Protein AF-A0A7Y3KIE2-F1 (afdb_monomer_lite)

Secondary structure (DSSP, 8-state):
-GGGG-PPPPPPP--S-TT-EEEE--SS-SHHHHHHHHHHHHTT-EEEE-TTHHHHHHHHHHHHTTS---EEEEEE-TTS-HHHHHHHHHHTT-EEE-HHHHHTS-SSTTTTTTPPPPPPHHHHHHHHHHHHTTS-TTSPEEEE---SEETTEE--HHHHHHHHHSEEEEEE--HHHHHHHHHHHHTTS-HHHHHHHHHTTHHHH-HHHHHHHHHHHHTT-HHHHHHHHHHHHHHHHHHHHHTS-GGGEEEEE-SS--HHHHHHHHT-

pLDDT: mean 90.48, std 11.11, range [45.38, 98.44]

Structure (mmCIF, N/CA/C/O backbone):
data_AF-A0A7Y3KIE2-F1
#
_entry.id   AF-A0A7Y3KIE2-F1
#
loop_
_atom_site.group_PDB
_atom_site.id
_atom_site.type_symbol
_atom_site.label_atom_id
_atom_site.label_alt_id
_atom_site.label_comp_id
_atom_site.label_asym_id
_atom_site.label_entity_id
_atom_site.label_seq_id
_atom_site.pdbx_PDB_ins_code
_atom_site.Cartn_x
_atom_site.Cartn_y
_atom_site.Cartn_z
_atom_site.occupancy
_atom_site.B_iso_or_equiv
_atom_site.auth_seq_id
_atom_site.auth_comp_id
_atom_site.auth_asym_id
_atom_site.auth_atom_id
_atom_site.pdbx_PDB_model_num
ATOM 1 N N . ARG A 1 1 ? 61.970 -16.337 -23.428 1.00 49.22 1 ARG A N 1
ATOM 2 C CA . ARG A 1 1 ? 60.820 -15.663 -24.079 1.00 49.22 1 ARG A CA 1
ATOM 3 C C . ARG A 1 1 ? 59.646 -15.704 -23.102 1.00 49.22 1 ARG A C 1
ATOM 5 O O . ARG A 1 1 ? 59.203 -16.788 -22.772 1.00 49.22 1 ARG A O 1
ATOM 12 N N . MET A 1 2 ? 59.192 -14.562 -22.577 1.00 45.38 2 MET A N 1
ATOM 13 C CA . MET A 1 2 ? 58.140 -14.472 -21.536 1.00 45.38 2 MET A CA 1
ATOM 14 C C . MET A 1 2 ? 56.715 -14.838 -22.013 1.00 45.38 2 MET A C 1
ATOM 16 O O . MET A 1 2 ? 55.788 -14.821 -21.211 1.00 45.38 2 MET A O 1
ATOM 20 N N . ALA A 1 3 ? 56.539 -15.184 -23.293 1.00 52.22 3 ALA A N 1
ATOM 21 C CA . ALA A 1 3 ? 55.236 -15.439 -23.912 1.00 52.22 3 ALA A CA 1
ATOM 22 C C . ALA A 1 3 ? 54.601 -16.798 -23.546 1.00 52.22 3 ALA A C 1
ATOM 24 O O . ALA A 1 3 ? 53.408 -16.973 -23.746 1.00 52.22 3 ALA A O 1
ATOM 25 N N . GLU A 1 4 ? 55.355 -17.742 -22.972 1.00 50.81 4 GLU A N 1
ATOM 26 C CA . GLU A 1 4 ? 54.843 -19.085 -22.636 1.00 50.81 4 GLU A CA 1
ATOM 27 C C . GLU A 1 4 ? 54.200 -19.179 -21.238 1.00 50.81 4 GLU A C 1
ATOM 29 O O . GLU A 1 4 ? 53.637 -20.210 -20.888 1.00 50.81 4 GLU A O 1
ATOM 34 N N . LYS A 1 5 ? 54.236 -18.108 -20.428 1.00 52.47 5 LYS A N 1
ATOM 35 C CA . LYS A 1 5 ? 53.640 -18.093 -19.073 1.00 52.47 5 LYS A CA 1
ATOM 36 C C . LYS A 1 5 ? 52.174 -17.647 -19.015 1.00 52.47 5 LYS A C 1
ATOM 38 O O . LYS A 1 5 ? 51.600 -17.620 -17.933 1.00 52.47 5 LYS A O 1
ATOM 43 N N . PHE A 1 6 ? 51.569 -17.326 -20.155 1.00 50.97 6 PHE A N 1
ATOM 44 C CA . PHE A 1 6 ? 50.156 -16.959 -20.258 1.00 50.97 6 PHE A CA 1
ATOM 45 C C . PHE A 1 6 ? 49.451 -17.898 -21.235 1.00 50.97 6 PHE A C 1
ATOM 47 O O . PHE A 1 6 ? 48.953 -17.471 -22.275 1.00 50.97 6 PHE A O 1
ATOM 54 N N . ALA A 1 7 ? 49.416 -19.194 -20.915 1.00 54.97 7 ALA A N 1
ATOM 55 C CA . ALA A 1 7 ? 48.397 -20.046 -21.510 1.00 54.97 7 ALA A CA 1
ATOM 56 C C . ALA A 1 7 ? 47.031 -19.447 -21.119 1.00 54.97 7 ALA A C 1
ATOM 58 O O . ALA A 1 7 ? 46.824 -19.185 -19.927 1.00 54.97 7 ALA A O 1
ATOM 59 N N . PRO A 1 8 ? 46.126 -19.155 -22.074 1.00 58.22 8 PRO A N 1
ATOM 60 C CA . PRO A 1 8 ? 44.777 -18.745 -21.720 1.00 58.22 8 PRO A CA 1
ATOM 61 C C . PRO A 1 8 ? 44.200 -19.829 -20.813 1.00 58.22 8 PRO A C 1
ATOM 63 O O . PRO A 1 8 ? 44.339 -21.018 -21.108 1.00 58.22 8 PRO A O 1
ATOM 66 N N . LEU A 1 9 ? 43.622 -19.413 -19.681 1.00 55.44 9 LEU A N 1
ATOM 67 C CA . LEU A 1 9 ? 42.906 -20.331 -18.803 1.00 55.44 9 LEU A CA 1
ATOM 68 C C . LEU A 1 9 ? 41.968 -21.172 -19.680 1.00 55.44 9 LEU A C 1
ATOM 70 O O . LEU A 1 9 ? 41.297 -20.590 -20.543 1.00 55.44 9 LEU A O 1
ATOM 74 N N . PRO A 1 10 ? 41.944 -22.507 -19.512 1.00 54.50 10 PRO A N 1
ATOM 75 C CA . PRO A 1 10 ? 40.985 -23.326 -20.231 1.00 54.50 10 PRO A CA 1
ATOM 76 C C . PRO A 1 10 ? 39.593 -22.739 -19.978 1.00 54.50 10 PRO A C 1
ATOM 78 O O . PRO A 1 10 ? 39.334 -22.270 -18.860 1.00 54.50 10 PRO A O 1
ATOM 81 N N . PRO A 1 11 ? 38.720 -22.692 -21.001 1.00 57.53 11 PRO A N 1
ATOM 82 C CA . PRO A 1 11 ? 37.363 -22.235 -20.782 1.00 57.53 11 PRO A CA 1
ATOM 83 C C . PRO A 1 11 ? 36.785 -23.041 -19.612 1.00 57.53 11 PRO A C 1
ATOM 85 O O . PRO A 1 11 ? 37.054 -24.244 -19.521 1.00 57.53 11 PRO A O 1
ATOM 88 N N . PRO A 1 12 ? 36.065 -22.390 -18.685 1.00 60.00 12 PRO A N 1
ATOM 89 C CA . PRO A 1 12 ? 35.384 -23.106 -17.611 1.00 60.00 12 PRO A CA 1
ATOM 90 C C . PRO A 1 12 ? 34.610 -24.286 -18.187 1.00 60.00 12 PRO A C 1
ATOM 92 O O . PRO A 1 12 ? 33.998 -24.162 -19.251 1.00 60.00 12 PRO A O 1
ATOM 95 N N . GLU A 1 13 ? 34.613 -25.412 -17.478 1.00 60.84 13 GLU A N 1
ATOM 96 C CA . GLU A 1 13 ? 33.713 -26.519 -17.788 1.00 60.84 13 GLU A CA 1
ATOM 97 C C . GLU A 1 13 ? 32.295 -25.954 -17.947 1.00 60.84 13 GLU A C 1
ATOM 99 O O . GLU A 1 13 ? 31.775 -25.269 -17.060 1.00 60.84 13 GLU A O 1
ATOM 104 N N . SER A 1 14 ? 31.728 -26.141 -19.141 1.00 55.66 14 SER A N 1
ATOM 105 C CA . SER A 1 14 ? 30.468 -25.543 -19.570 1.00 55.66 14 SER A CA 1
ATOM 106 C C . SER A 1 14 ? 29.377 -25.867 -18.560 1.00 55.66 14 SER A C 1
ATOM 108 O O . SER A 1 14 ? 28.966 -27.022 -18.428 1.00 55.66 14 SER A O 1
ATOM 110 N N . ARG A 1 15 ? 28.912 -24.855 -17.826 1.00 56.75 15 ARG A N 1
ATOM 111 C CA . ARG A 1 15 ? 27.827 -25.048 -16.872 1.00 56.75 15 ARG A CA 1
ATOM 112 C C . ARG A 1 15 ? 26.511 -25.190 -17.632 1.00 56.75 15 ARG A C 1
ATOM 114 O O . ARG A 1 15 ? 26.111 -24.307 -18.383 1.00 56.75 15 ARG A O 1
ATOM 121 N N . THR A 1 16 ? 25.877 -26.328 -17.396 1.00 51.44 16 THR A N 1
ATOM 122 C CA . THR A 1 16 ? 24.677 -26.891 -18.020 1.00 51.44 16 THR A CA 1
ATOM 123 C C . THR A 1 16 ? 23.381 -26.261 -17.502 1.00 51.44 16 THR A C 1
ATOM 125 O O . THR A 1 16 ? 22.550 -26.954 -16.922 1.00 51.44 16 THR A O 1
ATOM 128 N N . ASP A 1 17 ? 23.205 -24.953 -17.670 1.00 57.41 17 ASP A N 1
ATOM 129 C CA . ASP A 1 17 ? 21.898 -24.312 -17.468 1.00 57.41 17 ASP A CA 1
ATOM 130 C C . ASP A 1 17 ? 21.610 -23.383 -18.656 1.00 57.41 17 ASP A C 1
ATOM 132 O O . ASP A 1 17 ? 21.722 -22.157 -18.576 1.00 57.41 17 ASP A O 1
ATOM 136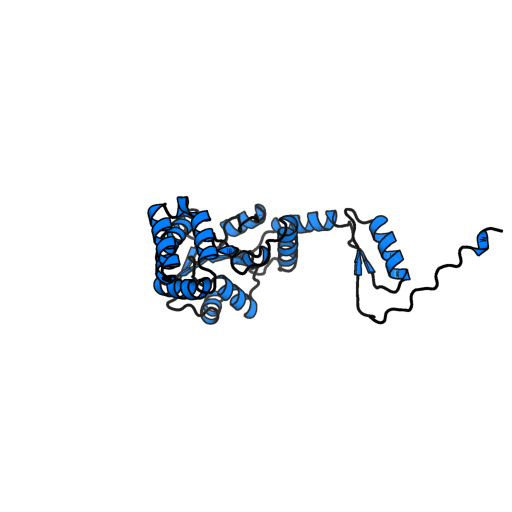 N N . ASP A 1 18 ? 21.238 -23.994 -19.785 1.00 60.22 18 ASP A N 1
ATOM 137 C CA . ASP A 1 18 ? 21.031 -23.367 -21.105 1.00 60.22 18 ASP A CA 1
ATOM 138 C C . ASP A 1 18 ? 19.952 -22.263 -21.142 1.00 60.22 18 ASP A C 1
ATOM 140 O O . ASP A 1 18 ? 19.693 -21.669 -22.190 1.00 60.22 18 ASP A O 1
ATOM 144 N N . ASN A 1 19 ? 19.315 -21.946 -20.011 1.00 71.25 19 ASN A N 1
ATOM 145 C CA . ASN A 1 19 ? 18.181 -21.025 -19.956 1.00 71.25 19 ASN A CA 1
ATOM 146 C C . ASN A 1 19 ? 18.383 -19.786 -19.066 1.00 71.25 19 ASN A C 1
ATOM 148 O O . ASN A 1 19 ? 17.491 -18.936 -18.982 1.00 71.25 19 ASN A O 1
ATOM 152 N N . THR A 1 20 ? 19.543 -19.619 -18.421 1.00 83.06 20 THR A N 1
ATOM 153 C CA . THR A 1 20 ? 19.777 -18.440 -17.568 1.00 83.06 20 THR A CA 1
ATOM 154 C C . THR A 1 20 ? 20.211 -17.233 -18.404 1.00 83.06 20 THR A C 1
ATOM 156 O O . THR A 1 20 ? 21.336 -17.162 -18.895 1.00 83.06 20 THR A O 1
ATOM 159 N N . THR A 1 21 ? 19.325 -16.240 -18.545 1.00 92.31 21 THR A N 1
ATOM 160 C CA . THR A 1 21 ? 19.669 -14.935 -19.137 1.00 92.31 21 THR A CA 1
ATOM 161 C C . THR A 1 21 ? 20.112 -13.954 -18.050 1.00 92.31 21 THR A C 1
ATOM 163 O O . THR A 1 21 ? 19.331 -13.625 -17.160 1.00 92.31 21 THR A O 1
ATOM 166 N N . ILE A 1 22 ? 21.339 -13.436 -18.141 1.00 93.69 22 ILE A N 1
ATOM 167 C CA . ILE A 1 22 ? 21.889 -12.448 -17.202 1.00 93.69 22 ILE A CA 1
ATOM 168 C C . ILE A 1 22 ? 21.647 -11.032 -17.736 1.00 93.69 22 ILE A C 1
ATOM 170 O O . ILE A 1 22 ? 22.030 -10.705 -18.858 1.00 93.69 22 ILE A O 1
ATOM 174 N N . LEU A 1 23 ? 21.058 -10.155 -16.919 1.00 94.62 23 LEU A N 1
ATOM 175 C CA . LEU A 1 23 ? 20.987 -8.721 -17.205 1.00 94.62 23 LEU A CA 1
ATOM 176 C C . LEU A 1 23 ? 22.161 -7.991 -16.545 1.00 94.62 23 LEU A C 1
ATOM 178 O O . LEU A 1 23 ? 22.266 -7.947 -15.323 1.00 94.62 23 LEU A O 1
ATOM 182 N N . VAL A 1 24 ? 23.002 -7.348 -17.354 1.00 95.75 24 VAL A N 1
ATOM 183 C CA . VAL A 1 24 ? 24.113 -6.511 -16.884 1.00 95.75 24 VAL A CA 1
ATOM 184 C C . VAL A 1 24 ? 23.809 -5.041 -17.143 1.00 95.75 24 VAL A C 1
ATOM 186 O O . VAL A 1 24 ? 23.459 -4.632 -18.253 1.00 95.75 24 VAL A O 1
ATOM 189 N N . HIS A 1 25 ? 24.004 -4.192 -16.138 1.00 96.06 25 HIS A N 1
ATOM 190 C CA . HIS A 1 25 ? 23.890 -2.751 -16.316 1.00 96.06 25 HIS A CA 1
ATOM 191 C C . HIS A 1 25 ? 24.945 -1.983 -15.525 1.00 96.06 25 HIS A C 1
ATOM 193 O O . HIS A 1 25 ? 25.501 -2.447 -14.537 1.00 96.06 25 HIS A O 1
ATOM 199 N N . CYS A 1 26 ? 25.200 -0.755 -15.965 1.00 95.38 26 CYS A N 1
ATOM 200 C CA . CYS A 1 26 ? 25.906 0.248 -15.178 1.00 95.38 26 CYS A CA 1
ATOM 201 C C . CYS A 1 26 ? 25.093 1.548 -15.180 1.00 95.38 26 CYS A C 1
ATOM 203 O O . CYS A 1 26 ? 24.055 1.642 -15.843 1.00 95.38 26 CYS A O 1
ATOM 205 N N . TRP A 1 27 ? 25.562 2.575 -14.467 1.00 94.62 27 TRP A N 1
ATOM 206 C CA . TRP A 1 27 ? 24.812 3.826 -14.308 1.00 94.62 27 TRP A CA 1
ATOM 207 C C . TRP A 1 27 ? 24.379 4.469 -15.640 1.00 94.62 27 TRP A C 1
ATOM 209 O O . TRP A 1 27 ? 23.237 4.898 -15.766 1.00 94.62 27 TRP A O 1
ATOM 219 N N . ARG A 1 28 ? 25.260 4.512 -16.651 1.00 94.31 28 ARG A N 1
ATOM 220 C CA . ARG A 1 28 ? 24.999 5.184 -17.950 1.00 94.31 28 ARG A CA 1
ATOM 221 C C . ARG A 1 28 ? 25.012 4.248 -19.161 1.00 94.31 28 ARG A C 1
ATOM 223 O O . ARG A 1 28 ? 24.930 4.716 -20.290 1.00 94.31 28 ARG A O 1
ATOM 230 N N . GLY A 1 29 ? 25.156 2.945 -18.936 1.00 92.25 29 GLY A N 1
ATOM 231 C CA . GLY A 1 29 ? 25.393 1.982 -20.008 1.00 92.25 29 GLY A CA 1
ATOM 232 C C . GLY A 1 29 ? 26.760 2.184 -20.677 1.00 92.25 29 GLY A C 1
ATOM 233 O O . GLY A 1 29 ? 27.684 2.760 -20.090 1.00 92.25 29 GLY A O 1
ATOM 234 N N . GLY A 1 30 ? 26.875 1.712 -21.917 1.00 91.56 30 GLY A N 1
ATOM 235 C CA . GLY A 1 30 ? 28.090 1.821 -22.724 1.00 91.56 30 GLY A CA 1
ATOM 236 C C . GLY A 1 30 ? 29.150 0.779 -22.360 1.00 91.56 30 GLY A C 1
ATOM 237 O O . GLY A 1 30 ? 28.824 -0.316 -21.895 1.00 91.56 30 GLY A O 1
ATOM 238 N N . MET A 1 31 ? 30.424 1.134 -22.561 1.00 92.88 31 MET A N 1
ATOM 239 C CA . MET A 1 31 ? 31.554 0.192 -22.522 1.00 92.88 31 MET A CA 1
ATOM 240 C C . MET A 1 31 ? 31.696 -0.581 -21.204 1.00 92.88 31 MET A C 1
ATOM 242 O O . MET A 1 31 ? 32.090 -1.738 -21.231 1.00 92.88 31 MET A O 1
ATOM 246 N N . ARG A 1 32 ? 31.317 -0.001 -20.055 1.00 93.25 32 ARG A N 1
ATOM 247 C CA . ARG A 1 32 ? 31.424 -0.680 -18.745 1.00 93.25 32 ARG A CA 1
ATOM 248 C C . ARG A 1 32 ? 30.537 -1.920 -18.652 1.00 93.25 32 ARG A C 1
ATOM 250 O O . ARG A 1 32 ? 31.002 -2.996 -18.301 1.00 93.25 32 ARG A O 1
ATOM 257 N N . SER A 1 33 ? 29.254 -1.769 -18.978 1.00 95.44 33 SER A N 1
ATOM 258 C CA . SER A 1 33 ? 28.322 -2.900 -19.006 1.00 95.44 33 SER A CA 1
ATOM 259 C C . SER A 1 33 ? 28.577 -3.816 -20.201 1.00 95.44 33 SER A C 1
ATOM 261 O O . SER A 1 33 ? 28.379 -5.016 -20.076 1.00 95.44 33 SER A O 1
ATOM 263 N N . ALA A 1 34 ? 29.040 -3.273 -21.333 1.00 94.06 34 ALA A N 1
ATOM 264 C CA . ALA A 1 34 ? 29.356 -4.071 -22.516 1.00 94.06 34 ALA A CA 1
ATOM 265 C C . ALA A 1 34 ? 30.559 -5.000 -22.285 1.00 94.06 34 ALA A C 1
ATOM 267 O O . ALA A 1 34 ? 30.476 -6.172 -22.623 1.00 94.06 34 ALA A O 1
ATOM 268 N N . GLY A 1 35 ? 31.632 -4.512 -21.653 1.00 94.88 35 GLY A N 1
ATOM 269 C CA . GLY A 1 35 ? 32.807 -5.326 -21.331 1.00 94.88 35 GLY A CA 1
ATOM 270 C C . GLY A 1 35 ? 32.477 -6.474 -20.377 1.00 94.88 35 GLY A C 1
ATOM 271 O O . GLY A 1 35 ? 32.860 -7.611 -20.628 1.00 94.88 35 GLY A O 1
ATOM 272 N N . MET A 1 36 ? 31.681 -6.209 -19.334 1.00 94.62 36 MET A N 1
ATOM 273 C CA . MET A 1 36 ? 31.206 -7.266 -18.432 1.00 94.62 36 MET A CA 1
ATOM 274 C C . MET A 1 36 ? 30.282 -8.263 -19.148 1.00 94.62 36 MET A C 1
ATOM 276 O O . MET A 1 36 ? 30.384 -9.466 -18.929 1.00 94.62 36 MET A O 1
ATOM 280 N N . ALA A 1 37 ? 29.403 -7.783 -20.033 1.00 94.62 37 ALA A N 1
ATOM 281 C CA . ALA A 1 37 ? 28.534 -8.661 -20.807 1.00 94.62 37 ALA A CA 1
ATOM 282 C C . ALA A 1 37 ? 29.307 -9.551 -21.789 1.00 94.62 37 ALA A C 1
ATOM 284 O O . ALA A 1 37 ? 28.964 -10.719 -21.932 1.00 94.62 37 ALA A O 1
ATOM 285 N N . GLN A 1 38 ? 30.365 -9.031 -22.420 1.00 94.25 38 GLN A N 1
ATOM 286 C CA . GLN A 1 38 ? 31.261 -9.824 -23.265 1.00 94.25 38 GLN A CA 1
ATOM 287 C C . GLN A 1 38 ? 32.009 -10.880 -22.456 1.00 94.25 38 GLN A C 1
ATOM 289 O O . GLN A 1 38 ? 32.024 -12.036 -22.864 1.00 94.25 38 GLN A O 1
ATOM 294 N N . LEU A 1 39 ? 32.567 -10.503 -21.298 1.00 93.56 39 LEU A N 1
ATOM 295 C CA . LEU A 1 39 ? 33.247 -11.444 -20.412 1.00 93.56 39 LEU A CA 1
ATOM 296 C C . LEU A 1 39 ? 32.312 -12.592 -20.030 1.00 93.56 39 LEU A C 1
ATOM 298 O O . LEU A 1 39 ? 32.655 -13.740 -20.244 1.00 93.56 39 LEU A O 1
ATOM 302 N N . LEU A 1 40 ? 31.109 -12.302 -19.536 1.00 90.94 40 LEU A N 1
ATOM 303 C CA . LEU A 1 40 ? 30.131 -13.341 -19.198 1.00 90.94 40 LEU A CA 1
ATOM 304 C C . LEU A 1 40 ? 29.690 -14.153 -20.430 1.00 90.94 40 LEU A C 1
ATOM 306 O O . LEU A 1 40 ? 29.506 -15.363 -20.329 1.00 90.94 40 LEU A O 1
ATOM 310 N N . GLY A 1 41 ? 29.587 -13.522 -21.601 1.00 90.69 41 GLY A N 1
ATOM 311 C CA . GLY A 1 41 ? 29.316 -14.212 -22.863 1.00 90.69 41 GLY A CA 1
ATOM 312 C C . GLY A 1 41 ? 30.400 -15.227 -23.242 1.00 90.69 41 GLY A C 1
ATOM 313 O O . GLY A 1 41 ? 30.072 -16.323 -23.686 1.00 90.69 41 GLY A O 1
ATOM 314 N N . TRP A 1 42 ? 31.682 -14.924 -23.005 1.00 91.12 42 TRP A N 1
ATOM 315 C CA . TRP A 1 42 ? 32.782 -15.882 -23.210 1.00 91.12 42 TRP A CA 1
ATOM 316 C C . TRP A 1 42 ? 32.698 -17.102 -22.287 1.00 91.12 42 TRP A C 1
ATOM 318 O O . TRP A 1 42 ? 33.226 -18.155 -22.623 1.00 91.12 42 TRP A O 1
ATOM 328 N N . TRP A 1 43 ? 32.015 -16.972 -21.148 1.00 87.38 43 TRP A N 1
ATOM 329 C CA . TRP A 1 43 ? 31.768 -18.058 -20.195 1.00 87.38 43 TRP A CA 1
ATOM 330 C C . TRP A 1 43 ? 30.459 -18.812 -20.499 1.00 87.38 43 TRP A C 1
ATOM 332 O O . TRP A 1 43 ? 30.004 -19.601 -19.677 1.00 87.38 43 TRP A O 1
ATOM 342 N N . GLY A 1 44 ? 29.847 -18.573 -21.667 1.00 85.25 44 GLY A N 1
ATOM 343 C CA . GLY A 1 44 ? 28.672 -19.301 -22.153 1.00 85.25 44 GLY A CA 1
ATOM 344 C C . GLY A 1 44 ? 27.321 -18.736 -21.709 1.00 85.25 44 GLY A C 1
ATOM 345 O O . GLY A 1 44 ? 26.288 -19.298 -22.057 1.00 85.25 44 GLY A O 1
ATOM 346 N N . TYR A 1 45 ? 27.282 -17.618 -20.976 1.00 88.12 45 TYR A N 1
ATOM 347 C CA . TYR A 1 45 ? 26.012 -17.036 -20.540 1.00 88.12 45 TYR A CA 1
ATOM 348 C C . TYR A 1 45 ? 25.319 -16.262 -21.663 1.00 88.12 45 TYR A C 1
ATOM 350 O O . TYR A 1 45 ? 25.934 -15.474 -22.386 1.00 88.12 45 TYR A O 1
ATOM 358 N N . LYS A 1 46 ? 23.990 -16.373 -21.735 1.00 92.06 46 LYS A N 1
ATOM 359 C CA . LYS A 1 46 ? 23.171 -15.421 -22.489 1.00 92.06 46 LYS A CA 1
ATOM 360 C C . LYS A 1 46 ? 23.095 -14.117 -21.701 1.00 92.06 46 LYS A C 1
ATOM 362 O 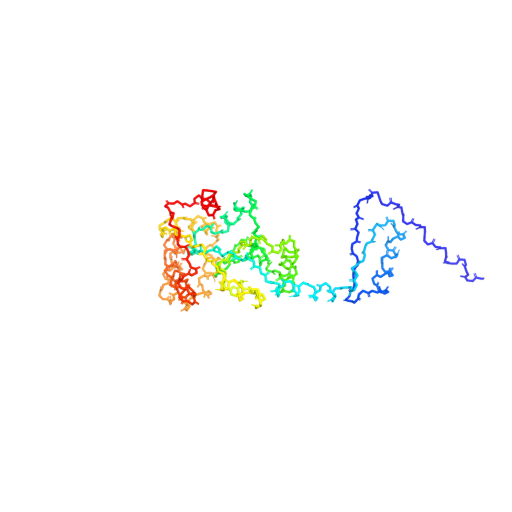O . LYS A 1 46 ? 22.486 -14.072 -20.635 1.00 92.06 46 LYS A O 1
ATOM 367 N N . VAL A 1 47 ? 23.692 -13.045 -22.217 1.00 94.38 47 VAL A N 1
ATOM 368 C CA . VAL A 1 47 ? 23.752 -11.757 -21.510 1.00 94.38 47 VAL A CA 1
ATOM 369 C C . VAL A 1 47 ? 23.039 -10.664 -22.289 1.00 94.38 47 VAL A C 1
ATOM 371 O O . VAL A 1 47 ? 23.276 -10.467 -23.478 1.00 94.38 47 VAL A O 1
ATOM 374 N N . ILE A 1 48 ? 22.193 -9.909 -21.599 1.00 95.12 48 ILE A N 1
ATOM 375 C CA . ILE A 1 48 ? 21.554 -8.699 -22.116 1.00 95.12 48 ILE A CA 1
ATOM 376 C C . ILE A 1 48 ? 22.048 -7.483 -21.335 1.00 95.12 48 ILE A C 1
ATOM 378 O O . ILE A 1 48 ? 22.375 -7.574 -20.151 1.00 95.12 48 ILE A O 1
ATOM 382 N N . THR A 1 49 ? 22.103 -6.323 -21.991 1.00 95.62 49 THR A N 1
ATOM 383 C CA . THR A 1 49 ? 22.468 -5.064 -21.328 1.00 95.62 49 THR A CA 1
ATOM 384 C C . THR A 1 49 ? 21.327 -4.064 -21.342 1.00 95.62 49 THR A C 1
ATOM 386 O O . THR A 1 49 ? 20.560 -3.972 -22.301 1.00 95.62 49 THR A O 1
ATOM 389 N N . LEU A 1 50 ? 21.223 -3.271 -20.274 1.00 94.19 50 LEU A N 1
ATOM 390 C CA . LEU A 1 50 ? 20.249 -2.187 -20.213 1.00 94.19 50 LEU A CA 1
ATOM 391 C C . LEU A 1 50 ? 20.707 -1.011 -21.088 1.00 94.19 50 LEU A C 1
ATOM 393 O O . LEU A 1 50 ? 21.639 -0.278 -20.734 1.00 94.19 50 LEU A O 1
ATOM 397 N N . LYS A 1 51 ? 20.031 -0.801 -22.223 1.00 92.12 51 LYS A N 1
ATOM 398 C CA . LYS A 1 51 ? 20.312 0.318 -23.135 1.00 92.12 51 LYS A CA 1
ATOM 399 C C . LYS A 1 51 ? 20.181 1.662 -22.403 1.00 92.12 51 LYS A C 1
ATOM 401 O O . LYS A 1 51 ? 19.176 1.943 -21.757 1.00 92.12 51 LYS A O 1
ATOM 406 N N . GLY A 1 52 ? 21.219 2.497 -22.495 1.00 93.50 52 GLY A N 1
ATOM 407 C CA . GLY A 1 52 ? 21.300 3.785 -21.786 1.00 93.50 52 GLY A CA 1
ATOM 408 C C . GLY A 1 52 ? 21.574 3.679 -20.276 1.00 93.50 52 GLY A C 1
ATOM 409 O O . GLY A 1 52 ? 21.682 4.703 -19.596 1.00 93.50 52 GLY A O 1
ATOM 410 N N . GLY A 1 53 ? 21.721 2.460 -19.748 1.00 96.06 53 GLY A N 1
ATOM 411 C CA . GLY A 1 53 ? 21.989 2.185 -18.342 1.00 96.06 53 GLY A CA 1
ATOM 412 C C . GLY A 1 53 ? 20.854 2.544 -17.394 1.00 96.06 53 GLY A C 1
ATOM 413 O O . GLY A 1 53 ? 19.758 2.949 -17.788 1.00 96.06 53 GLY A O 1
ATOM 414 N N . TYR A 1 54 ? 21.154 2.423 -16.104 1.00 96.38 54 TYR A N 1
ATOM 415 C CA . TYR A 1 54 ? 20.174 2.633 -15.044 1.00 96.38 54 TYR A CA 1
ATOM 416 C C . TYR A 1 54 ? 19.604 4.059 -15.028 1.00 96.38 54 TYR A C 1
ATOM 418 O O . TYR A 1 54 ? 18.415 4.240 -14.803 1.00 96.38 54 TYR A O 1
ATOM 426 N N . LYS A 1 55 ? 20.399 5.077 -15.381 1.00 95.62 55 LYS A N 1
ATOM 427 C CA . LYS A 1 55 ? 19.924 6.464 -15.507 1.00 95.62 55 LYS A CA 1
ATOM 428 C C . LYS A 1 55 ? 18.807 6.614 -16.546 1.00 95.62 55 LYS A C 1
ATOM 430 O O . LYS A 1 55 ? 17.880 7.395 -16.335 1.00 95.62 55 LYS A O 1
ATOM 435 N N . SER A 1 56 ? 18.898 5.901 -17.670 1.00 96.44 56 SER A N 1
ATOM 436 C CA . SER A 1 56 ? 17.856 5.914 -18.701 1.00 96.44 56 SER A CA 1
ATOM 437 C C . SER A 1 56 ? 16.577 5.256 -18.185 1.00 96.44 56 SER A C 1
ATOM 439 O O . SER A 1 56 ? 15.503 5.850 -18.273 1.00 96.44 56 SER A O 1
ATOM 441 N N . PHE A 1 57 ? 16.710 4.084 -17.552 1.00 96.19 57 PHE A N 1
ATOM 442 C CA . PHE A 1 57 ? 15.596 3.411 -16.883 1.00 96.19 57 PHE A CA 1
ATOM 443 C C . PHE A 1 57 ? 14.936 4.302 -15.830 1.00 96.19 57 PHE A C 1
ATOM 445 O O . PHE A 1 57 ? 13.726 4.473 -15.869 1.00 96.19 57 PHE A O 1
ATOM 452 N N . ARG A 1 58 ? 15.710 4.949 -14.952 1.00 96.94 58 ARG A N 1
ATOM 453 C CA . ARG A 1 58 ? 15.174 5.841 -13.916 1.00 96.94 58 ARG A CA 1
ATOM 454 C C . ARG A 1 58 ? 14.407 7.022 -14.490 1.00 96.94 58 ARG A C 1
ATOM 456 O O . ARG A 1 58 ? 13.348 7.358 -13.975 1.00 96.94 58 ARG A O 1
ATOM 463 N N . ARG A 1 59 ? 14.883 7.630 -15.580 1.00 96.75 59 ARG A N 1
ATOM 464 C CA . ARG A 1 59 ? 14.135 8.696 -16.266 1.00 96.75 59 ARG A CA 1
ATOM 465 C C . ARG A 1 59 ? 12.791 8.190 -16.789 1.00 96.75 59 ARG A C 1
ATOM 467 O O . ARG A 1 59 ? 11.786 8.870 -16.628 1.00 96.75 59 ARG A O 1
ATOM 474 N N . MET A 1 60 ? 12.790 7.014 -17.410 1.00 96.50 60 MET A N 1
ATOM 475 C CA . MET A 1 60 ? 11.584 6.388 -17.946 1.00 96.50 60 MET A CA 1
ATOM 476 C C . MET A 1 60 ? 10.612 5.986 -16.822 1.00 96.50 60 MET A C 1
ATOM 478 O O . MET A 1 60 ? 9.428 6.306 -16.903 1.00 96.50 60 MET A O 1
ATOM 482 N N . ALA A 1 61 ? 11.122 5.413 -15.729 1.00 96.69 61 ALA A N 1
ATOM 483 C CA . ALA A 1 61 ? 10.350 5.060 -14.544 1.00 96.69 61 ALA A CA 1
ATOM 484 C C . ALA A 1 61 ? 9.684 6.290 -13.913 1.00 96.69 61 ALA A C 1
ATOM 486 O O . ALA A 1 61 ? 8.472 6.304 -13.719 1.00 96.69 61 ALA A O 1
ATOM 487 N N . LEU A 1 62 ? 10.444 7.363 -13.677 1.00 96.75 62 LEU A N 1
ATOM 488 C CA . LEU A 1 62 ? 9.901 8.613 -13.140 1.00 96.75 62 LEU A CA 1
ATOM 489 C C . LEU A 1 62 ? 8.899 9.275 -14.099 1.00 96.75 62 LEU A C 1
ATOM 491 O O . LEU A 1 62 ? 7.892 9.824 -13.659 1.00 96.75 62 LEU A O 1
ATOM 495 N N . GLY A 1 63 ? 9.139 9.180 -15.410 1.00 97.25 63 GLY A N 1
ATOM 496 C CA . GLY A 1 63 ? 8.209 9.657 -16.432 1.00 97.25 63 GLY A CA 1
ATOM 497 C C . GLY A 1 63 ? 6.865 8.923 -16.431 1.00 97.25 63 GLY A C 1
ATOM 498 O O . GLY A 1 63 ? 5.851 9.520 -16.783 1.00 97.25 63 GLY A O 1
ATOM 499 N N . SER A 1 64 ? 6.821 7.661 -15.989 1.00 96.38 64 SER A N 1
ATOM 500 C CA . SER A 1 64 ? 5.581 6.870 -15.948 1.00 96.38 64 SER A CA 1
ATOM 501 C C . SER A 1 64 ? 4.520 7.433 -14.992 1.00 96.38 64 SER A C 1
ATOM 503 O O . SER A 1 64 ? 3.328 7.263 -15.250 1.00 96.38 64 SER A O 1
ATOM 505 N N . PHE A 1 65 ? 4.936 8.152 -13.939 1.00 97.06 65 PHE A N 1
ATOM 506 C CA . PHE A 1 65 ? 4.045 8.799 -12.966 1.00 97.06 65 PHE A CA 1
ATOM 507 C C . PHE A 1 65 ? 3.390 10.080 -13.497 1.00 97.06 65 PHE A C 1
ATOM 509 O O . PHE A 1 65 ? 2.399 10.538 -12.935 1.00 97.06 65 PHE A O 1
ATOM 516 N N . LEU A 1 66 ? 3.951 10.669 -14.560 1.00 96.25 66 LEU A N 1
ATOM 517 C CA . LEU A 1 66 ? 3.410 11.861 -15.224 1.00 96.25 66 LEU A CA 1
ATOM 518 C C . LEU A 1 66 ? 2.332 11.513 -16.257 1.00 96.25 66 LEU A C 1
ATOM 520 O O . LEU A 1 66 ? 1.578 12.388 -16.678 1.00 96.25 66 LEU A O 1
ATOM 524 N N . GLN A 1 67 ? 2.274 10.254 -16.699 1.00 94.44 67 GLN A N 1
ATOM 525 C CA . GLN A 1 67 ? 1.271 9.805 -17.658 1.00 94.44 67 GLN A CA 1
ATOM 526 C C . GLN A 1 67 ? -0.109 9.853 -17.001 1.00 94.44 67 GLN A C 1
ATOM 528 O O . GLN A 1 67 ? -0.278 9.357 -15.885 1.00 94.44 67 GLN A O 1
ATOM 533 N N . LYS A 1 68 ? -1.079 10.459 -17.695 1.00 93.56 68 LYS A N 1
ATOM 534 C CA . LYS A 1 68 ? -2.473 10.498 -17.246 1.00 93.56 68 LYS A CA 1
ATOM 535 C C . LYS A 1 68 ? -3.062 9.094 -17.281 1.00 93.56 68 LYS A C 1
ATOM 537 O O . LYS A 1 68 ? -2.846 8.369 -18.251 1.00 93.56 68 LYS A O 1
ATOM 542 N N . ARG A 1 69 ? -3.801 8.729 -16.236 1.00 93.44 69 ARG A N 1
ATOM 543 C CA . ARG A 1 69 ? -4.451 7.421 -16.112 1.00 93.44 69 ARG A CA 1
ATOM 544 C C . ARG A 1 69 ? -5.896 7.566 -15.675 1.00 93.44 69 ARG A C 1
ATOM 546 O O . ARG A 1 69 ? -6.228 8.446 -14.883 1.00 93.44 69 ARG A O 1
ATOM 553 N N . THR A 1 70 ? -6.728 6.646 -16.141 1.00 94.12 70 THR A N 1
ATOM 554 C CA . THR A 1 70 ? -8.094 6.472 -15.645 1.00 94.12 70 THR A CA 1
ATOM 555 C C . THR A 1 70 ? -8.029 5.714 -14.322 1.00 94.12 70 THR A C 1
ATOM 557 O O . THR A 1 70 ? -8.012 4.486 -14.300 1.00 94.12 70 THR A O 1
ATOM 560 N N . ILE A 1 71 ? -7.905 6.443 -13.212 1.00 95.19 71 ILE A N 1
ATOM 561 C CA . ILE A 1 71 ? -7.773 5.859 -11.870 1.00 95.19 71 ILE A CA 1
ATOM 562 C C . ILE A 1 71 ? -9.146 5.733 -11.210 1.00 95.19 71 ILE A C 1
ATOM 564 O O . ILE A 1 71 ? -9.945 6.670 -11.244 1.00 95.19 71 ILE A O 1
ATOM 568 N N . ARG A 1 72 ? -9.374 4.600 -10.543 1.00 95.50 72 ARG A N 1
ATOM 569 C CA . ARG A 1 72 ? -10.453 4.411 -9.573 1.00 95.50 72 ARG A CA 1
ATOM 570 C C . ARG A 1 72 ? -9.857 4.018 -8.227 1.00 95.50 72 ARG A C 1
ATOM 572 O O . ARG A 1 72 ? -9.029 3.116 -8.135 1.00 95.50 72 ARG A O 1
ATOM 579 N N . VAL A 1 73 ? -10.245 4.725 -7.175 1.00 95.38 73 VAL A N 1
ATOM 580 C CA . VAL A 1 73 ? -9.692 4.530 -5.833 1.00 95.38 73 VAL A CA 1
ATOM 581 C C . VAL A 1 73 ? -10.626 3.638 -5.025 1.00 95.38 73 VAL A C 1
ATOM 583 O O . VAL A 1 73 ? -11.808 3.948 -4.885 1.00 95.38 73 VAL A O 1
ATOM 586 N N . LEU A 1 74 ? -10.102 2.562 -4.440 1.00 95.56 74 LEU A N 1
ATOM 587 C CA . LEU A 1 74 ? -10.824 1.776 -3.447 1.00 95.56 74 LEU A CA 1
ATOM 588 C C . LEU A 1 74 ? -10.673 2.423 -2.065 1.00 95.56 74 LEU A C 1
ATOM 590 O O . LEU A 1 74 ? -9.651 2.276 -1.390 1.00 95.56 74 LEU A O 1
ATOM 594 N N . GLY A 1 75 ? -11.714 3.136 -1.645 1.00 92.50 75 GLY A N 1
ATOM 595 C CA . GLY A 1 75 ? -11.840 3.727 -0.318 1.00 92.50 75 GLY A CA 1
ATOM 596 C C . GLY A 1 75 ? -12.533 2.799 0.675 1.00 92.50 75 GLY A C 1
ATOM 597 O O . GLY A 1 75 ? -13.264 1.881 0.313 1.00 92.50 75 GLY A O 1
ATOM 598 N N . GLY A 1 76 ? -12.323 3.057 1.961 1.00 90.44 76 GLY A N 1
ATOM 599 C CA . GLY A 1 76 ? -12.940 2.285 3.038 1.00 90.44 76 GLY A CA 1
ATOM 600 C C . GLY A 1 76 ? -12.245 2.531 4.370 1.00 90.44 76 GLY A C 1
ATOM 601 O O . GLY A 1 76 ? -11.011 2.612 4.424 1.00 90.44 76 GLY A O 1
ATOM 602 N N . SER A 1 77 ? -13.030 2.600 5.447 1.00 88.88 77 SER A N 1
ATOM 603 C CA . SER A 1 77 ? -12.526 2.703 6.822 1.00 88.88 77 SER A CA 1
ATOM 604 C C . SER A 1 77 ? -11.493 1.615 7.148 1.00 88.88 77 SER A C 1
ATOM 606 O O . SER A 1 77 ? -11.473 0.535 6.543 1.00 88.88 77 SER A O 1
ATOM 608 N N . THR A 1 78 ? -10.650 1.861 8.152 1.00 88.75 78 THR A N 1
ATOM 609 C CA . THR A 1 78 ? -9.725 0.846 8.682 1.00 88.75 78 THR A CA 1
ATOM 610 C C . THR A 1 78 ? -10.488 -0.414 9.083 1.00 88.75 78 THR A C 1
ATOM 612 O O . THR A 1 78 ? -11.541 -0.330 9.716 1.00 88.75 78 THR A O 1
ATOM 615 N N . GLY A 1 79 ? -9.960 -1.575 8.692 1.00 88.88 79 GLY A N 1
ATOM 616 C CA . GLY A 1 79 ? -10.596 -2.870 8.934 1.00 88.88 79 GLY A CA 1
ATOM 617 C C . GLY A 1 79 ? -11.681 -3.257 7.930 1.00 88.88 79 GLY A C 1
ATOM 618 O O . GLY A 1 79 ? -12.332 -4.263 8.147 1.00 88.88 79 GLY A O 1
ATOM 619 N N . SER A 1 80 ? -11.879 -2.517 6.831 1.00 91.62 80 SER A N 1
ATOM 620 C CA . SER A 1 80 ? -12.885 -2.867 5.803 1.00 91.62 80 SER A CA 1
ATOM 621 C C . SER A 1 80 ? -12.425 -3.936 4.795 1.00 91.62 80 SER A C 1
ATOM 623 O O . SER A 1 80 ? -13.122 -4.186 3.821 1.00 91.62 80 SER A O 1
ATOM 625 N N . GLY A 1 81 ? -11.247 -4.547 4.981 1.00 90.44 81 GLY A N 1
ATOM 626 C CA . GLY A 1 81 ? -10.757 -5.629 4.110 1.00 90.44 81 GLY A CA 1
ATOM 627 C C . GLY A 1 81 ? -10.290 -5.201 2.709 1.00 90.44 81 GLY A C 1
ATOM 628 O O . GLY A 1 81 ? -10.285 -6.025 1.799 1.00 90.44 81 GLY A O 1
ATOM 629 N N . LYS A 1 82 ? -9.893 -3.932 2.519 1.00 91.81 82 LYS A N 1
ATOM 630 C CA . LYS A 1 82 ? -9.530 -3.354 1.206 1.00 91.81 82 LYS A CA 1
ATOM 631 C C . LYS A 1 82 ? -8.490 -4.166 0.431 1.00 91.81 82 LYS A C 1
ATOM 633 O O . LYS A 1 82 ? -8.708 -4.434 -0.744 1.00 91.81 82 LYS A O 1
ATOM 638 N N . THR A 1 83 ? -7.411 -4.593 1.087 1.00 90.56 83 THR A N 1
ATOM 639 C CA . THR A 1 83 ? -6.338 -5.380 0.458 1.00 90.56 83 THR A CA 1
ATOM 640 C C . THR A 1 83 ? -6.889 -6.670 -0.157 1.00 90.56 83 THR A C 1
ATOM 642 O O . THR A 1 83 ? -6.669 -6.943 -1.331 1.00 90.56 83 THR A O 1
ATOM 645 N N . ALA A 1 84 ? -7.713 -7.417 0.588 1.00 93.31 84 ALA A N 1
ATOM 646 C CA . ALA A 1 84 ? -8.338 -8.639 0.080 1.00 93.31 84 ALA A CA 1
ATOM 647 C C . ALA A 1 84 ? -9.330 -8.360 -1.065 1.00 93.31 84 ALA A C 1
ATOM 649 O O . ALA A 1 84 ? -9.424 -9.140 -2.008 1.00 93.31 84 ALA A O 1
ATOM 650 N N . ILE A 1 85 ? -10.056 -7.238 -1.012 1.00 96.12 85 ILE A N 1
ATOM 651 C CA . ILE A 1 85 ? -10.965 -6.823 -2.091 1.00 96.12 85 ILE A CA 1
ATOM 652 C C . ILE A 1 85 ? -10.175 -6.506 -3.370 1.00 96.12 85 ILE A C 1
ATOM 654 O O . ILE A 1 85 ? -10.581 -6.928 -4.450 1.00 96.12 85 ILE A O 1
ATOM 658 N N . LEU A 1 86 ? -9.039 -5.807 -3.268 1.00 94.81 86 LEU A N 1
ATOM 659 C CA . LEU A 1 86 ? -8.171 -5.515 -4.415 1.00 94.81 86 LEU A CA 1
ATOM 660 C C . LEU A 1 86 ? -7.575 -6.778 -5.033 1.00 94.81 86 LEU A C 1
ATOM 662 O O . LEU A 1 86 ? -7.533 -6.892 -6.257 1.00 94.81 86 LEU A O 1
ATOM 666 N N . GLU A 1 87 ? -7.172 -7.753 -4.218 1.00 95.19 87 GLU A N 1
ATOM 667 C CA . GLU A 1 87 ? -6.724 -9.047 -4.735 1.00 95.19 87 GLU A CA 1
ATOM 668 C C . GLU A 1 87 ? -7.830 -9.754 -5.534 1.00 95.19 87 GLU A C 1
ATOM 670 O O . GLU A 1 87 ? -7.574 -10.253 -6.632 1.00 95.19 87 GLU A O 1
ATOM 675 N N . GLU A 1 88 ? -9.069 -9.757 -5.033 1.00 97.44 88 GLU A N 1
ATOM 676 C CA . GLU A 1 88 ? -10.213 -10.344 -5.743 1.00 97.44 88 GLU A CA 1
ATOM 677 C C . GLU A 1 88 ? -10.589 -9.574 -7.017 1.00 97.44 88 GLU A C 1
ATOM 679 O O . GLU A 1 88 ? -10.925 -10.193 -8.028 1.00 97.44 88 GLU A O 1
ATOM 684 N N . LEU A 1 89 ? -10.469 -8.242 -7.021 1.00 96.62 89 LEU A N 1
ATOM 685 C CA . LEU A 1 89 ? -10.616 -7.433 -8.237 1.00 96.62 89 LEU A CA 1
ATOM 686 C C . LEU A 1 89 ? -9.592 -7.856 -9.300 1.00 96.62 89 LEU A C 1
ATOM 688 O O . LEU A 1 89 ? -9.957 -8.079 -10.456 1.00 96.62 89 LEU A O 1
ATOM 692 N N . GLY A 1 90 ? -8.330 -8.042 -8.900 1.00 95.12 90 GLY A N 1
ATOM 693 C CA . GLY A 1 90 ? -7.265 -8.519 -9.782 1.00 95.12 90 GLY A CA 1
ATOM 694 C C . GLY A 1 90 ? -7.544 -9.912 -10.352 1.00 95.12 90 GLY A C 1
ATOM 695 O O . GLY A 1 90 ? -7.429 -10.122 -11.560 1.00 95.12 90 GLY A O 1
ATOM 696 N N . LYS A 1 91 ? -7.994 -10.858 -9.514 1.00 96.44 91 LYS A N 1
ATOM 697 C CA . LYS A 1 91 ? -8.388 -12.214 -9.954 1.00 96.44 91 LYS A CA 1
ATOM 698 C C . LYS A 1 91 ? -9.541 -12.200 -10.959 1.00 96.44 91 LYS A C 1
ATOM 700 O O . LYS A 1 91 ? -9.622 -13.086 -11.804 1.00 96.44 91 LYS A O 1
ATOM 705 N N . LYS A 1 92 ? -10.419 -11.198 -10.883 1.00 95.38 92 LYS A N 1
ATOM 706 C CA . LYS A 1 92 ? -11.549 -11.001 -11.804 1.00 95.38 92 LYS A CA 1
ATOM 707 C C . LYS A 1 92 ? -11.185 -10.188 -13.056 1.00 95.38 92 LYS A C 1
ATOM 709 O O . LYS A 1 92 ? -12.071 -9.840 -13.828 1.00 95.38 92 LYS A O 1
ATOM 714 N N . GLY A 1 93 ? -9.897 -9.918 -13.286 1.00 93.88 93 GLY A N 1
ATOM 715 C CA . GLY A 1 93 ? -9.390 -9.289 -14.509 1.00 93.88 93 GLY A CA 1
ATOM 716 C C . GLY A 1 93 ? -9.263 -7.765 -14.451 1.00 93.88 93 GLY A C 1
ATOM 717 O O . GLY A 1 93 ? -8.882 -7.154 -15.451 1.00 93.88 93 GLY A O 1
ATOM 718 N N . ALA A 1 94 ? -9.541 -7.133 -13.307 1.00 95.50 94 ALA A N 1
ATOM 719 C CA . ALA A 1 94 ? -9.285 -5.708 -13.140 1.00 95.50 94 ALA A CA 1
ATOM 720 C C . ALA A 1 94 ? -7.777 -5.428 -13.071 1.00 95.50 94 ALA A C 1
ATOM 722 O O . ALA A 1 94 ? -7.004 -6.210 -12.514 1.00 95.50 94 ALA A O 1
ATOM 723 N N . THR A 1 95 ? -7.340 -4.278 -13.585 1.00 96.31 95 THR A N 1
ATOM 724 C CA . THR A 1 95 ? -5.968 -3.822 -13.350 1.00 96.31 95 THR A CA 1
ATOM 725 C C . THR A 1 95 ? -5.869 -3.183 -11.979 1.00 96.31 95 THR A C 1
ATOM 727 O O . THR A 1 95 ? -6.544 -2.195 -11.701 1.00 96.31 95 THR A O 1
ATOM 730 N N . VAL A 1 96 ? -4.997 -3.732 -11.140 1.00 96.81 96 VAL A N 1
ATOM 731 C CA . VAL A 1 96 ? -4.808 -3.305 -9.754 1.00 96.81 96 VAL A CA 1
ATOM 732 C C . VAL A 1 96 ? -3.351 -2.921 -9.530 1.00 96.81 96 VAL A C 1
ATOM 734 O O . VAL A 1 96 ? -2.433 -3.643 -9.926 1.00 96.81 96 VAL A O 1
ATOM 737 N N . LEU A 1 97 ? -3.142 -1.794 -8.859 1.00 96.31 97 LEU A N 1
ATOM 738 C CA . LEU A 1 97 ? -1.860 -1.394 -8.301 1.00 96.31 97 LEU A CA 1
ATOM 739 C C . LEU A 1 97 ? -1.988 -1.312 -6.780 1.00 96.31 97 LEU A C 1
ATOM 741 O O . LEU A 1 97 ? -2.424 -0.303 -6.234 1.00 96.31 97 LEU A O 1
ATOM 745 N N . ASP A 1 98 ? -1.572 -2.397 -6.135 1.00 95.56 98 ASP A N 1
ATOM 746 C CA . ASP A 1 98 ? -1.458 -2.522 -4.682 1.00 95.56 98 ASP A CA 1
ATOM 747 C C . ASP A 1 98 ? -0.152 -1.853 -4.219 1.00 95.56 98 ASP A C 1
ATOM 749 O O . ASP A 1 98 ? 0.959 -2.367 -4.434 1.00 95.56 98 ASP A O 1
ATOM 753 N N . LEU A 1 99 ? -0.291 -0.641 -3.683 1.00 95.81 99 LEU A N 1
ATOM 754 C CA . LEU A 1 99 ? 0.798 0.209 -3.215 1.00 95.81 99 LEU A CA 1
ATOM 755 C C . LEU A 1 99 ? 1.285 -0.223 -1.828 1.00 95.81 99 LEU A C 1
ATOM 757 O O . LEU A 1 99 ? 2.481 -0.108 -1.548 1.00 95.81 99 LEU A O 1
ATOM 761 N N . GLU A 1 100 ? 0.401 -0.746 -0.978 1.00 93.94 100 GLU A N 1
ATOM 762 C CA . GLU A 1 100 ? 0.762 -1.284 0.338 1.00 93.94 100 GLU A CA 1
ATOM 763 C C . GLU A 1 100 ? 1.733 -2.464 0.211 1.00 93.94 100 GLU A C 1
ATOM 765 O O . GLU A 1 100 ? 2.790 -2.489 0.853 1.00 93.94 100 GLU A O 1
ATOM 770 N N . ARG A 1 101 ? 1.438 -3.404 -0.690 1.00 94.75 101 ARG A N 1
ATOM 771 C CA . ARG A 1 101 ? 2.286 -4.556 -1.010 1.00 94.75 101 ARG A CA 1
ATOM 772 C C . ARG A 1 101 ? 3.586 -4.148 -1.682 1.00 94.75 101 ARG A C 1
ATOM 774 O O . ARG A 1 101 ? 4.613 -4.773 -1.447 1.00 94.75 101 ARG A O 1
ATOM 781 N N . LEU A 1 102 ? 3.581 -3.097 -2.504 1.00 96.25 102 LEU A N 1
ATOM 782 C CA . LEU A 1 102 ? 4.819 -2.515 -3.042 1.00 96.25 102 LEU A CA 1
ATOM 783 C C . LEU A 1 102 ? 5.697 -1.908 -1.951 1.00 96.25 102 LEU A C 1
ATOM 785 O O . LEU A 1 102 ? 6.921 -1.941 -2.052 1.00 96.25 102 LEU A O 1
ATOM 789 N N . ALA A 1 103 ? 5.079 -1.326 -0.927 1.00 96.75 103 ALA A N 1
ATOM 790 C CA . ALA A 1 103 ? 5.774 -0.694 0.180 1.00 96.75 103 ALA A CA 1
ATOM 791 C C . ALA A 1 103 ? 6.140 -1.671 1.309 1.00 96.75 103 ALA A C 1
ATOM 793 O O . ALA A 1 103 ? 6.855 -1.257 2.223 1.00 96.75 103 ALA A O 1
ATOM 794 N N . ASN A 1 104 ? 5.675 -2.927 1.266 1.00 96.50 104 ASN A N 1
ATOM 795 C CA . ASN A 1 104 ? 5.677 -3.867 2.396 1.00 96.50 104 ASN A CA 1
ATOM 796 C C . ASN A 1 104 ? 5.090 -3.214 3.663 1.00 96.50 104 ASN A C 1
ATOM 798 O O . ASN A 1 104 ? 5.738 -3.164 4.716 1.00 96.50 104 ASN A O 1
ATOM 802 N N . HIS A 1 105 ? 3.918 -2.578 3.540 1.00 94.88 105 HIS A N 1
ATOM 803 C CA . HIS A 1 105 ? 3.313 -1.840 4.646 1.00 94.88 105 HIS A CA 1
ATOM 804 C C . HIS A 1 105 ? 1.814 -1.556 4.469 1.00 94.88 105 HIS A C 1
ATOM 806 O O . HIS A 1 105 ? 1.426 -0.883 3.522 1.00 94.88 105 HIS A O 1
ATOM 812 N N . LYS A 1 106 ? 0.999 -1.913 5.470 1.00 90.00 106 LYS A N 1
ATOM 813 C CA . LYS A 1 106 ? -0.473 -1.752 5.473 1.00 90.00 106 LYS A CA 1
ATOM 814 C C . LYS A 1 106 ? -0.981 -0.346 5.860 1.00 90.00 106 LYS A C 1
ATOM 816 O O . LYS A 1 106 ? -1.789 -0.218 6.785 1.00 90.00 106 LYS A O 1
ATOM 821 N N . GLY A 1 107 ? -0.359 0.718 5.338 1.00 84.88 107 GLY A N 1
ATOM 822 C CA . GLY A 1 107 ? -0.882 2.100 5.449 1.00 84.88 107 GLY A CA 1
ATOM 823 C C . GLY A 1 107 ? -1.078 2.706 6.859 1.00 84.88 107 GLY A C 1
ATOM 824 O O . GLY A 1 107 ? -1.520 3.844 7.005 1.00 84.88 107 GLY A O 1
ATOM 825 N N . SER A 1 108 ? -0.739 1.997 7.942 1.00 87.25 108 SER A N 1
ATOM 826 C CA . SER A 1 108 ? -1.135 2.357 9.313 1.00 87.25 108 SER A CA 1
ATOM 827 C C . SER A 1 108 ? 0.010 2.259 10.326 1.00 87.25 108 SER A C 1
ATOM 829 O O . SER A 1 108 ? 1.110 1.809 10.025 1.00 87.25 108 SER A O 1
ATOM 831 N N . ALA A 1 109 ? -0.233 2.659 11.576 1.00 86.19 109 ALA A N 1
ATOM 832 C CA . ALA A 1 109 ? 0.766 2.540 12.648 1.00 86.19 109 ALA A CA 1
ATOM 833 C C . ALA A 1 109 ? 1.152 1.084 12.962 1.00 86.19 109 ALA A C 1
ATOM 835 O O . ALA A 1 109 ? 2.267 0.819 13.423 1.00 86.19 109 ALA A O 1
ATOM 836 N N . PHE A 1 110 ? 0.228 0.170 12.668 1.00 91.50 110 PHE A N 1
ATOM 837 C CA . PHE A 1 110 ? 0.389 -1.275 12.748 1.00 91.50 110 PHE A CA 1
ATOM 838 C C . PHE A 1 110 ? 0.863 -1.875 11.415 1.00 91.50 110 PHE A C 1
ATOM 840 O O . PHE A 1 110 ? 1.090 -3.076 11.326 1.00 91.50 110 PHE A O 1
ATOM 847 N N . GLY A 1 111 ? 1.040 -1.052 10.377 1.00 88.19 111 GLY A N 1
ATOM 848 C CA . GLY A 1 111 ? 1.214 -1.508 9.004 1.00 88.19 111 GLY A CA 1
ATOM 849 C C . GLY A 1 111 ? 2.512 -2.255 8.731 1.00 88.19 111 GLY A C 1
ATOM 850 O O . GLY A 1 111 ? 2.589 -2.944 7.726 1.00 88.19 111 GLY A O 1
ATOM 851 N N . SER A 1 112 ? 3.504 -2.172 9.621 1.00 92.38 112 SER A N 1
ATOM 852 C CA . SER A 1 112 ? 4.731 -2.972 9.539 1.00 92.38 112 SER A CA 1
ATOM 853 C C . SER A 1 112 ? 4.601 -4.370 10.155 1.00 92.38 112 SER A C 1
ATOM 855 O O . SER A 1 112 ? 5.533 -5.160 10.049 1.00 92.38 112 SER A O 1
ATOM 857 N N . LEU A 1 113 ? 3.517 -4.667 10.881 1.00 93.44 113 LEU A N 1
ATOM 858 C CA . LEU A 1 113 ? 3.368 -5.950 11.569 1.00 93.44 113 LEU A CA 1
ATOM 859 C C . LEU A 1 113 ? 3.129 -7.080 10.566 1.00 93.44 113 LEU A C 1
ATOM 861 O O . LEU A 1 113 ? 2.200 -7.028 9.752 1.00 93.44 113 LEU A O 1
ATOM 865 N N . GLY A 1 114 ? 3.972 -8.110 10.656 1.00 91.62 114 GLY A N 1
ATOM 866 C CA . GLY A 1 114 ? 3.957 -9.259 9.752 1.00 91.62 114 GLY A CA 1
ATOM 867 C C . GLY A 1 114 ? 4.458 -8.960 8.338 1.00 91.62 114 GLY A C 1
ATOM 868 O O . GLY A 1 114 ? 4.336 -9.828 7.481 1.00 91.62 114 GLY A O 1
ATOM 869 N N . GLU A 1 115 ? 5.003 -7.766 8.092 1.00 94.31 115 GLU A N 1
ATOM 870 C CA . GLU A 1 115 ? 5.545 -7.374 6.792 1.00 94.31 115 GLU A CA 1
ATOM 871 C C . GLU A 1 115 ? 7.064 -7.529 6.733 1.00 94.31 115 GLU A C 1
ATOM 873 O O . GLU A 1 115 ? 7.769 -7.483 7.745 1.00 94.31 115 GLU A O 1
ATOM 878 N N . GLN A 1 116 ? 7.577 -7.667 5.512 1.00 94.88 116 GLN A N 1
ATOM 879 C CA . GLN A 1 116 ? 9.009 -7.569 5.251 1.00 94.88 116 GLN A CA 1
ATOM 880 C C . GLN A 1 116 ? 9.512 -6.134 5.459 1.00 94.88 116 GLN A C 1
ATOM 882 O O . GLN A 1 116 ? 8.742 -5.176 5.556 1.00 94.88 116 GLN A O 1
ATOM 887 N N . ALA A 1 117 ? 10.835 -5.961 5.498 1.00 96.00 117 ALA A N 1
ATOM 888 C CA . ALA A 1 117 ? 11.416 -4.626 5.519 1.00 96.00 117 ALA A CA 1
ATOM 889 C C . ALA A 1 117 ? 10.930 -3.812 4.307 1.00 96.00 117 ALA A C 1
ATOM 891 O O . ALA A 1 117 ? 10.890 -4.317 3.181 1.00 96.00 117 ALA A O 1
ATOM 892 N N . GLN A 1 118 ? 10.577 -2.542 4.534 1.00 97.50 118 GLN A N 1
ATOM 893 C CA . GLN A 1 118 ? 10.201 -1.667 3.426 1.00 97.50 118 GLN A CA 1
ATOM 894 C C . GLN A 1 118 ? 11.372 -1.535 2.446 1.00 97.50 118 GLN A C 1
ATOM 896 O O . GLN A 1 118 ? 12.519 -1.382 2.887 1.00 97.50 118 GLN A O 1
ATOM 901 N N . PRO A 1 119 ? 11.104 -1.525 1.132 1.00 97.69 119 PRO A N 1
ATOM 902 C CA . PRO A 1 119 ? 12.139 -1.280 0.143 1.00 97.69 119 PRO A CA 1
ATOM 903 C C . PRO A 1 119 ? 12.731 0.126 0.297 1.00 97.69 119 PRO A C 1
ATOM 905 O O . PRO A 1 119 ? 12.192 1.008 0.976 1.00 97.69 119 PRO A O 1
ATOM 908 N N . THR A 1 120 ? 13.845 0.386 -0.385 1.00 98.19 120 THR A N 1
ATOM 909 C CA . THR A 1 120 ? 14.319 1.766 -0.556 1.00 98.19 120 THR A CA 1
ATOM 910 C C . THR A 1 120 ? 13.284 2.585 -1.335 1.00 98.19 120 THR A C 1
ATOM 912 O O . THR A 1 120 ? 12.431 2.032 -2.027 1.00 98.19 120 THR A O 1
ATOM 915 N N . GLN A 1 121 ? 13.335 3.914 -1.219 1.00 98.12 121 GLN A N 1
ATOM 916 C CA . GLN A 1 121 ? 12.394 4.788 -1.926 1.00 98.12 121 GLN A CA 1
ATOM 917 C C . GLN A 1 121 ? 12.536 4.587 -3.438 1.00 98.12 121 GLN A C 1
ATOM 919 O O . GLN A 1 121 ? 11.549 4.447 -4.148 1.00 98.12 121 GLN A O 1
ATOM 924 N N . GLU A 1 122 ? 13.781 4.478 -3.905 1.00 97.81 122 GLU A N 1
ATOM 925 C CA . GLU A 1 122 ? 14.088 4.208 -5.304 1.00 97.81 122 GLU A CA 1
ATOM 926 C C . GLU A 1 122 ? 13.510 2.868 -5.779 1.00 97.81 122 GLU A C 1
ATOM 928 O O . GLU A 1 122 ? 12.933 2.809 -6.861 1.00 97.81 122 GLU A O 1
ATOM 933 N N . MET A 1 123 ? 13.616 1.806 -4.973 1.00 97.81 123 MET A N 1
ATOM 934 C CA . MET A 1 123 ? 13.085 0.494 -5.345 1.00 97.81 123 MET A CA 1
ATOM 935 C C . MET A 1 123 ? 11.550 0.469 -5.336 1.00 97.81 123 MET A C 1
ATOM 937 O O . MET A 1 123 ? 10.955 -0.069 -6.263 1.00 97.81 123 MET A O 1
ATOM 941 N N . PHE A 1 124 ? 10.908 1.120 -4.359 1.00 98.44 124 PHE A N 1
ATOM 942 C CA . PHE A 1 124 ? 9.455 1.327 -4.359 1.00 98.44 124 PHE A CA 1
ATOM 943 C C . PHE A 1 124 ? 8.994 2.019 -5.650 1.00 98.44 124 PHE A C 1
ATOM 945 O O . PHE A 1 124 ? 8.092 1.536 -6.332 1.00 98.44 124 PHE A O 1
ATOM 952 N N . GLU A 1 125 ? 9.654 3.113 -6.035 1.00 98.38 125 GLU A N 1
ATOM 953 C CA . GLU A 1 125 ? 9.348 3.830 -7.275 1.00 98.38 125 GLU A CA 1
ATOM 954 C C . GLU A 1 125 ? 9.607 2.981 -8.524 1.00 98.38 125 GLU A C 1
ATOM 956 O O . GLU A 1 125 ? 8.811 3.022 -9.457 1.00 98.38 125 GLU A O 1
ATOM 961 N N . ASN A 1 126 ? 10.696 2.209 -8.561 1.00 97.88 126 ASN A N 1
ATOM 962 C CA . ASN A 1 126 ? 11.008 1.331 -9.688 1.00 97.88 126 ASN A CA 1
ATOM 963 C C . ASN A 1 126 ? 9.922 0.276 -9.896 1.00 97.88 126 ASN A C 1
ATOM 965 O O . ASN A 1 126 ? 9.410 0.138 -11.005 1.00 97.88 126 ASN A O 1
ATOM 969 N N . GLU A 1 127 ? 9.555 -0.443 -8.838 1.00 98.00 127 GLU A N 1
ATOM 970 C CA . GLU A 1 127 ? 8.541 -1.497 -8.894 1.00 98.00 127 GLU A CA 1
ATOM 971 C C . GLU A 1 127 ? 7.162 -0.929 -9.245 1.00 98.00 127 GLU A C 1
ATOM 973 O O . GLU A 1 127 ? 6.449 -1.481 -10.089 1.00 98.00 127 GLU A O 1
ATOM 978 N N . THR A 1 128 ? 6.813 0.227 -8.670 1.00 97.81 128 THR A N 1
ATOM 979 C CA . THR A 1 128 ? 5.570 0.933 -9.008 1.00 97.81 128 THR A CA 1
ATOM 980 C C . THR A 1 128 ? 5.558 1.318 -10.487 1.00 97.81 128 THR A C 1
ATOM 982 O O . THR A 1 128 ? 4.599 1.022 -11.198 1.00 97.81 128 THR A O 1
ATOM 985 N N . ALA A 1 129 ? 6.642 1.917 -10.987 1.00 97.81 129 ALA A N 1
ATOM 986 C CA . ALA A 1 129 ? 6.752 2.325 -12.382 1.00 97.81 129 ALA A CA 1
ATOM 987 C C . ALA A 1 129 ? 6.676 1.133 -13.342 1.00 97.81 129 ALA A C 1
ATOM 989 O O . ALA A 1 129 ? 5.962 1.196 -14.339 1.00 97.81 129 ALA A O 1
ATOM 990 N N . VAL A 1 130 ? 7.357 0.023 -13.038 1.00 96.88 130 VAL A N 1
ATOM 991 C CA . VAL A 1 130 ? 7.301 -1.204 -13.850 1.00 96.88 130 VAL A CA 1
ATOM 992 C C . VAL A 1 130 ? 5.872 -1.732 -13.961 1.00 96.88 130 VAL A C 1
ATOM 994 O O . VAL A 1 130 ? 5.483 -2.191 -15.034 1.00 96.88 130 VAL A O 1
ATOM 997 N N . ARG A 1 131 ? 5.074 -1.654 -12.889 1.00 96.62 131 ARG A N 1
ATOM 998 C CA . ARG A 1 131 ? 3.655 -2.033 -12.937 1.00 96.62 131 ARG A CA 1
ATOM 999 C C . ARG A 1 131 ? 2.844 -1.050 -13.769 1.00 96.62 131 ARG A C 1
ATOM 1001 O O . ARG A 1 131 ? 2.139 -1.488 -14.668 1.00 96.62 131 ARG A O 1
ATOM 1008 N N . LEU A 1 132 ? 3.010 0.254 -13.551 1.00 96.12 132 LEU A N 1
ATOM 1009 C CA . LEU A 1 132 ? 2.308 1.300 -14.305 1.00 96.12 132 LEU A CA 1
ATOM 1010 C C . LEU A 1 132 ? 2.582 1.249 -15.814 1.00 96.12 132 LEU A C 1
ATOM 1012 O O . LEU A 1 132 ? 1.674 1.459 -16.611 1.00 96.12 132 LEU A O 1
ATOM 1016 N N . LEU A 1 133 ? 3.814 0.942 -16.219 1.00 95.00 133 LEU A N 1
ATOM 1017 C CA . LEU A 1 133 ? 4.202 0.834 -17.630 1.00 95.00 133 LEU A CA 1
ATOM 1018 C C . LEU A 1 133 ? 3.553 -0.352 -18.352 1.00 95.00 133 LEU A C 1
ATOM 1020 O O . LEU A 1 133 ? 3.512 -0.359 -19.578 1.00 95.00 133 LEU A O 1
ATOM 1024 N N . LYS A 1 134 ? 3.061 -1.348 -17.609 1.00 94.06 134 LYS A N 1
ATOM 1025 C CA . LYS A 1 134 ? 2.311 -2.484 -18.159 1.00 94.06 134 LYS A CA 1
ATOM 1026 C C . LYS A 1 134 ? 0.815 -2.197 -18.280 1.00 94.06 134 LYS A C 1
ATOM 1028 O O . LYS A 1 134 ? 0.111 -3.007 -18.868 1.00 94.06 134 LYS A O 1
ATOM 1033 N N . VAL A 1 135 ? 0.337 -1.081 -17.725 1.00 93.88 135 VAL A N 1
ATOM 1034 C CA . VAL A 1 135 ? -1.074 -0.688 -17.777 1.00 93.88 135 VAL A CA 1
ATOM 1035 C C . VAL A 1 135 ? -1.341 0.067 -19.082 1.00 93.88 135 VAL A C 1
ATOM 1037 O O . VAL A 1 135 ? -0.752 1.139 -19.278 1.00 93.88 135 VAL A O 1
ATOM 1040 N N . PRO A 1 136 ? -2.221 -0.448 -19.962 1.00 89.81 136 PRO A N 1
ATOM 1041 C CA . PRO A 1 136 ? -2.655 0.265 -21.157 1.00 89.81 136 PRO A CA 1
ATOM 1042 C C . PRO A 1 136 ? -3.268 1.633 -20.806 1.00 89.81 136 PRO A C 1
ATOM 1044 O O . PRO A 1 136 ? -3.936 1.740 -19.777 1.00 89.81 136 PRO A O 1
ATOM 1047 N N . PRO A 1 137 ? -3.088 2.675 -21.641 1.00 82.31 137 PRO A N 1
ATOM 1048 C CA . PRO A 1 137 ? -3.598 4.021 -21.356 1.00 82.31 137 PRO A CA 1
ATOM 1049 C C . PRO A 1 137 ? -5.105 4.088 -21.066 1.00 82.31 137 PRO A C 1
ATOM 1051 O O . PRO A 1 137 ? -5.519 4.842 -20.188 1.00 82.31 137 PRO A O 1
ATOM 1054 N N . ASP A 1 138 ? -5.901 3.271 -21.759 1.00 85.69 138 ASP A N 1
ATOM 1055 C CA . ASP A 1 138 ? -7.368 3.304 -21.688 1.00 85.69 138 ASP A CA 1
ATOM 1056 C C . ASP A 1 138 ? -7.955 2.337 -20.647 1.00 85.69 138 ASP A C 1
ATOM 1058 O O . ASP A 1 138 ? -9.171 2.272 -20.466 1.00 85.69 138 ASP A O 1
ATOM 1062 N N . GLN A 1 139 ? -7.111 1.575 -19.944 1.00 92.62 139 GLN A N 1
ATOM 1063 C CA . GLN A 1 139 ? -7.572 0.622 -18.941 1.00 92.62 139 GLN A CA 1
ATOM 1064 C C . GLN A 1 139 ? -7.711 1.292 -17.572 1.00 92.62 139 GLN A C 1
ATOM 1066 O O . GLN A 1 139 ? -6.818 2.000 -17.102 1.00 92.62 139 GLN A O 1
ATOM 1071 N N . MET A 1 140 ? -8.841 1.041 -16.910 1.00 95.31 140 MET A N 1
ATOM 1072 C CA . MET A 1 140 ? -9.089 1.527 -15.557 1.00 95.31 140 MET A CA 1
ATOM 1073 C C . MET A 1 140 ? -8.113 0.888 -14.564 1.00 95.31 140 MET A C 1
ATOM 1075 O O . MET A 1 140 ? -8.022 -0.338 -14.475 1.00 95.31 140 MET A O 1
ATOM 1079 N N . LEU A 1 141 ? -7.417 1.728 -13.800 1.00 96.88 141 LEU A N 1
ATOM 1080 C CA . LEU A 1 141 ? -6.463 1.325 -12.775 1.00 96.88 141 LEU A CA 1
ATOM 1081 C C . LEU A 1 141 ? -7.073 1.481 -11.382 1.00 96.88 141 LEU A C 1
ATOM 1083 O O . LEU A 1 141 ? -7.335 2.601 -10.940 1.00 96.88 141 LEU A O 1
ATOM 1087 N N . TRP A 1 142 ? -7.233 0.367 -10.676 1.00 97.44 142 TRP A N 1
ATOM 1088 C CA . TRP A 1 142 ? -7.627 0.350 -9.273 1.00 97.44 142 TRP A CA 1
ATOM 1089 C C . TRP A 1 142 ? -6.422 0.555 -8.356 1.00 97.44 142 TRP A C 1
ATOM 1091 O O . TRP A 1 142 ? -5.388 -0.090 -8.533 1.00 97.44 142 TRP A O 1
ATOM 1101 N N . VAL A 1 143 ? -6.565 1.435 -7.366 1.00 95.81 143 VAL A N 1
ATOM 1102 C CA . VAL A 1 143 ? -5.543 1.730 -6.342 1.00 95.81 143 VAL A CA 1
ATOM 1103 C C . VAL A 1 143 ? -6.170 1.802 -4.950 1.00 95.81 143 VAL A C 1
ATOM 1105 O O . VAL A 1 143 ? -7.341 2.168 -4.827 1.00 95.81 143 VAL A O 1
ATOM 1108 N N . GLU A 1 144 ? -5.407 1.508 -3.893 1.00 91.81 144 GLU A N 1
ATOM 1109 C CA . GLU A 1 144 ? -5.837 1.804 -2.519 1.00 91.81 144 GLU A CA 1
ATOM 1110 C C . GLU A 1 144 ? -5.998 3.316 -2.280 1.00 91.81 144 GLU A C 1
ATOM 1112 O O . GLU A 1 144 ? -5.256 4.146 -2.816 1.00 91.81 144 GLU A O 1
ATOM 1117 N N . ASP A 1 145 ? -6.924 3.674 -1.390 1.00 88.81 145 ASP A N 1
ATOM 1118 C CA . ASP A 1 145 ? -7.051 5.026 -0.845 1.00 88.81 145 ASP A CA 1
ATOM 1119 C C . ASP A 1 145 ? -5.994 5.355 0.221 1.00 88.81 145 ASP A C 1
ATOM 1121 O O . ASP A 1 145 ? -6.305 5.531 1.402 1.00 88.81 145 ASP A O 1
ATOM 1125 N N . GLU A 1 146 ? -4.738 5.441 -0.205 1.00 85.25 146 GLU A N 1
ATOM 1126 C CA . GLU A 1 146 ? -3.623 5.781 0.674 1.00 85.25 146 GLU A CA 1
ATOM 1127 C C . GLU A 1 146 ? -3.371 7.287 0.773 1.00 85.25 146 GLU A C 1
ATOM 1129 O O . GLU A 1 146 ? -3.647 8.086 -0.130 1.00 85.25 146 GLU A O 1
ATOM 1134 N N . SER A 1 147 ? -2.777 7.689 1.898 1.00 87.25 147 SER A N 1
ATOM 1135 C CA . SER A 1 147 ? -2.136 9.001 1.976 1.00 87.25 147 SER A CA 1
ATOM 1136 C C . SER A 1 147 ? -0.898 9.031 1.073 1.00 87.25 147 SER A C 1
ATOM 1138 O O . SER A 1 147 ? -0.411 7.989 0.641 1.00 87.25 147 SER A O 1
ATOM 1140 N N . GLN A 1 148 ? -0.320 10.210 0.824 1.00 92.69 148 GLN A N 1
ATOM 1141 C CA . GLN A 1 148 ? 0.915 10.288 0.033 1.00 92.69 148 GLN A CA 1
ATOM 1142 C C . GLN A 1 148 ? 2.054 9.453 0.646 1.00 92.69 148 GLN A C 1
ATOM 1144 O O . GLN A 1 148 ? 2.969 9.034 -0.059 1.00 92.69 148 GLN A O 1
ATOM 1149 N N . ASN A 1 149 ? 1.999 9.196 1.954 1.00 93.81 149 ASN A N 1
ATOM 1150 C CA . ASN A 1 149 ? 2.962 8.378 2.669 1.00 93.81 149 ASN A CA 1
ATOM 1151 C C . ASN A 1 149 ? 2.388 6.993 2.985 1.00 93.81 149 ASN A C 1
ATOM 1153 O O . ASN A 1 149 ? 1.366 6.880 3.659 1.00 93.81 149 ASN A O 1
ATOM 1157 N N . ILE A 1 150 ? 3.131 5.949 2.619 1.00 94.38 150 ILE A N 1
ATOM 1158 C CA . ILE A 1 150 ? 2.878 4.565 3.028 1.00 94.38 150 ILE A CA 1
ATOM 1159 C C . ILE A 1 150 ? 4.029 4.134 3.937 1.00 94.38 150 ILE A C 1
ATOM 1161 O O . ILE A 1 150 ? 5.122 3.759 3.499 1.00 94.38 150 ILE A O 1
ATOM 1165 N N . GLY A 1 151 ? 3.822 4.287 5.246 1.00 93.25 151 GLY A N 1
ATOM 1166 C CA . GLY A 1 151 ? 4.895 4.181 6.233 1.00 93.25 151 GLY A CA 1
ATOM 1167 C C . GLY A 1 151 ? 6.021 5.178 5.934 1.00 93.25 151 GLY A C 1
ATOM 1168 O O . GLY A 1 151 ? 5.837 6.382 6.100 1.00 93.25 151 GLY A O 1
ATOM 1169 N N . LYS A 1 152 ? 7.194 4.694 5.499 1.00 95.38 152 LYS A N 1
ATOM 1170 C CA . LYS A 1 152 ? 8.331 5.556 5.129 1.00 95.38 152 LYS A CA 1
ATOM 1171 C C . LYS A 1 152 ? 8.392 5.856 3.630 1.00 95.38 152 LYS A C 1
ATOM 1173 O O . LYS A 1 152 ? 9.278 6.608 3.222 1.00 95.38 152 LYS A O 1
ATOM 1178 N N . ARG A 1 153 ? 7.580 5.211 2.785 1.00 97.56 153 ARG A N 1
ATOM 1179 C CA . ARG A 1 153 ? 7.590 5.419 1.324 1.00 97.56 153 ARG A CA 1
ATOM 1180 C C . ARG A 1 153 ? 6.665 6.554 0.939 1.00 97.56 153 ARG A C 1
ATOM 1182 O O . ARG A 1 153 ? 5.635 6.753 1.573 1.00 97.56 153 ARG A O 1
ATOM 1189 N N . ILE A 1 154 ? 7.079 7.314 -0.064 1.00 97.62 154 ILE A N 1
ATOM 1190 C CA . ILE A 1 154 ? 6.347 8.472 -0.570 1.00 97.62 154 ILE A CA 1
ATOM 1191 C C . ILE A 1 154 ? 5.874 8.139 -1.979 1.00 97.62 154 ILE A C 1
ATOM 1193 O O . ILE A 1 154 ? 6.684 7.796 -2.840 1.00 97.62 154 ILE A O 1
ATOM 1197 N N . ILE A 1 155 ? 4.571 8.243 -2.216 1.00 97.62 155 ILE A N 1
ATOM 1198 C CA . ILE A 1 155 ? 3.988 8.137 -3.548 1.00 97.62 155 ILE A CA 1
ATOM 1199 C C . ILE A 1 155 ? 4.425 9.374 -4.353 1.00 97.62 155 ILE A C 1
ATOM 1201 O O . ILE A 1 155 ? 4.231 10.503 -3.883 1.00 97.62 155 ILE A O 1
ATOM 1205 N N . PRO A 1 156 ? 4.997 9.206 -5.561 1.00 97.19 156 PRO A N 1
ATOM 1206 C CA . PRO A 1 156 ? 5.390 10.329 -6.405 1.00 97.19 156 PRO A CA 1
ATOM 1207 C C . PRO A 1 156 ? 4.243 11.318 -6.619 1.00 97.19 156 PRO A C 1
ATOM 1209 O O . PRO A 1 156 ? 3.135 10.926 -6.984 1.00 97.19 156 PRO A O 1
ATOM 1212 N N . ASN A 1 157 ? 4.521 12.610 -6.418 1.00 96.44 157 ASN A N 1
ATOM 1213 C CA . ASN A 1 157 ? 3.490 13.648 -6.335 1.00 96.44 157 ASN A CA 1
ATOM 1214 C C . ASN A 1 157 ? 2.548 13.668 -7.546 1.00 96.44 157 ASN A C 1
ATOM 1216 O O . ASN A 1 157 ? 1.337 13.716 -7.385 1.00 96.44 157 ASN A O 1
ATOM 1220 N N . ALA A 1 158 ? 3.095 13.556 -8.759 1.00 96.25 158 ALA A N 1
ATOM 1221 C CA . ALA A 1 158 ? 2.297 13.565 -9.984 1.00 96.25 158 ALA A CA 1
ATOM 1222 C C . ALA A 1 158 ? 1.284 12.411 -10.068 1.00 96.25 158 ALA A C 1
ATOM 1224 O O . ALA A 1 158 ? 0.204 12.589 -10.624 1.00 96.25 158 ALA A O 1
ATOM 1225 N N . PHE A 1 159 ? 1.613 11.243 -9.515 1.00 96.75 159 PHE A N 1
ATOM 1226 C CA . PHE A 1 159 ? 0.680 10.121 -9.449 1.00 96.75 159 PHE A CA 1
ATOM 1227 C C . PHE A 1 159 ? -0.322 10.307 -8.305 1.00 96.75 159 PHE A C 1
ATOM 1229 O O . PHE A 1 159 ? -1.517 10.097 -8.491 1.00 96.75 159 PHE A O 1
ATOM 1236 N N . PHE A 1 160 ? 0.143 10.788 -7.150 1.00 95.69 160 PHE A N 1
ATOM 1237 C CA . PHE A 1 160 ? -0.718 11.070 -6.003 1.00 95.69 160 PHE A CA 1
ATOM 1238 C C . PHE A 1 160 ? -1.816 12.101 -6.322 1.00 95.69 160 PHE A C 1
ATOM 1240 O O . PHE A 1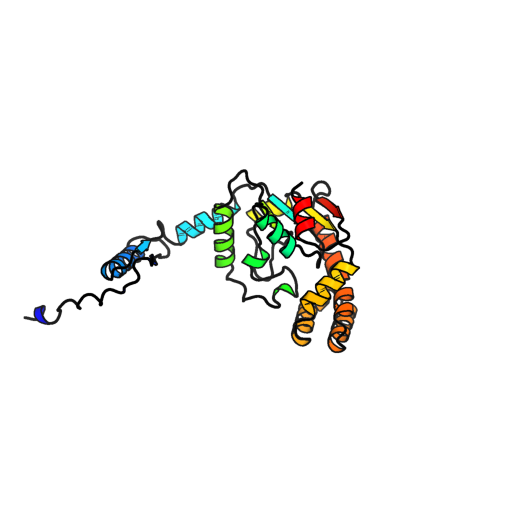 160 ? -2.973 11.884 -5.975 1.00 95.69 160 PHE A O 1
ATOM 1247 N N . GLU A 1 161 ? -1.506 13.177 -7.049 1.00 93.69 161 GLU A N 1
ATOM 1248 C CA . GLU A 1 161 ? -2.512 14.168 -7.470 1.00 93.69 161 GLU A CA 1
ATOM 1249 C C . GLU A 1 161 ? -3.599 13.563 -8.381 1.00 93.69 161 GLU A C 1
ATOM 1251 O O . GLU A 1 161 ? -4.780 13.910 -8.277 1.00 93.69 161 GLU A O 1
ATOM 1256 N N . GLN A 1 162 ? -3.241 12.589 -9.225 1.00 93.88 162 GLN A N 1
ATOM 1257 C CA . GLN A 1 162 ? -4.228 11.840 -10.010 1.00 93.88 162 GLN A CA 1
ATOM 1258 C C . GLN A 1 162 ? -5.124 10.989 -9.095 1.00 93.88 162 GLN A C 1
ATOM 1260 O O . GLN A 1 162 ? -6.342 11.008 -9.239 1.00 93.88 162 GLN A O 1
ATOM 1265 N N . MET A 1 163 ? -4.557 10.319 -8.084 1.00 93.81 163 MET A N 1
ATOM 1266 C CA . MET A 1 163 ? -5.336 9.573 -7.079 1.00 93.81 163 MET A CA 1
ATOM 1267 C C . MET A 1 163 ? -6.253 10.481 -6.241 1.00 93.81 163 MET A C 1
ATOM 1269 O O . MET A 1 163 ? -7.289 10.048 -5.733 1.00 93.81 163 MET A O 1
ATOM 1273 N N . ARG A 1 164 ? -5.877 11.748 -6.037 1.00 90.50 164 ARG A N 1
ATOM 1274 C CA . ARG A 1 164 ? -6.679 12.710 -5.266 1.00 90.50 164 ARG A CA 1
ATOM 1275 C C . ARG A 1 164 ? -7.913 13.190 -6.015 1.00 90.50 164 ARG A C 1
ATOM 1277 O O . ARG A 1 164 ? -8.927 13.431 -5.360 1.00 90.50 164 ARG A O 1
ATOM 1284 N N . THR A 1 165 ? -7.818 13.308 -7.336 1.00 90.75 165 THR A N 1
ATOM 1285 C CA . THR A 1 165 ? -8.907 13.762 -8.216 1.00 90.75 165 THR A CA 1
ATOM 1286 C C . THR A 1 165 ? -9.749 12.617 -8.783 1.00 90.75 165 THR A C 1
ATOM 1288 O O . THR A 1 165 ? -10.844 12.863 -9.280 1.00 90.75 165 THR A O 1
ATOM 1291 N N . ALA A 1 166 ? -9.270 11.378 -8.670 1.00 92.88 166 ALA A N 1
ATOM 1292 C CA . ALA A 1 166 ? -9.985 10.174 -9.066 1.00 92.88 166 ALA A CA 1
ATOM 1293 C C . ALA A 1 166 ? -11.290 9.946 -8.283 1.00 92.88 166 ALA A C 1
ATOM 1295 O O . ALA A 1 166 ? -11.438 10.340 -7.121 1.00 92.88 166 ALA A O 1
ATOM 1296 N N . GLU A 1 167 ? -12.217 9.239 -8.928 1.00 93.19 167 GLU A N 1
ATOM 1297 C CA . GLU A 1 167 ? -13.426 8.733 -8.289 1.00 93.19 167 GLU A CA 1
ATOM 1298 C C . GLU A 1 167 ? -13.078 7.650 -7.259 1.00 93.19 167 GLU A C 1
ATOM 1300 O O . GLU A 1 167 ? -12.210 6.799 -7.475 1.00 93.19 167 GLU A O 1
ATOM 1305 N N . VAL A 1 168 ? -13.777 7.683 -6.130 1.00 93.81 168 VAL A N 1
ATOM 1306 C CA . VAL A 1 168 ? -13.563 6.817 -4.978 1.00 93.81 168 VAL A CA 1
ATOM 1307 C C . VAL A 1 168 ? -14.761 5.901 -4.821 1.00 93.81 168 VAL A C 1
ATOM 1309 O O . VAL A 1 168 ? -15.856 6.361 -4.509 1.00 93.81 168 VAL A O 1
ATOM 1312 N N . CYS A 1 169 ? -14.546 4.599 -4.947 1.00 94.50 169 CYS A N 1
ATOM 1313 C CA . CYS A 1 169 ? -15.506 3.598 -4.506 1.00 94.50 169 CYS A CA 1
ATOM 1314 C C . CYS A 1 169 ? -15.289 3.348 -3.016 1.00 94.50 169 CYS A C 1
ATOM 1316 O O . CYS A 1 169 ? -14.337 2.678 -2.621 1.00 94.50 169 CYS A O 1
ATOM 1318 N N . TYR A 1 170 ? -16.148 3.929 -2.184 1.00 93.56 170 TYR A N 1
ATOM 1319 C CA . TYR A 1 170 ? -16.050 3.850 -0.735 1.00 93.56 170 TYR A CA 1
ATOM 1320 C C . TYR A 1 170 ? -16.862 2.676 -0.189 1.00 93.56 170 TYR A C 1
ATOM 1322 O O . TYR A 1 170 ? -18.090 2.746 -0.103 1.00 93.56 170 TYR A O 1
ATOM 1330 N N . VAL A 1 171 ? -16.169 1.613 0.217 1.00 94.69 171 VAL A N 1
ATOM 1331 C CA . VAL A 1 171 ? -16.767 0.427 0.841 1.00 94.69 171 VAL A CA 1
ATOM 1332 C C . VAL A 1 171 ? -17.124 0.750 2.294 1.00 94.69 171 VAL A C 1
ATOM 1334 O O . VAL A 1 171 ? -16.244 1.014 3.118 1.00 94.69 171 VAL A O 1
ATOM 1337 N N . GLN A 1 172 ? -18.419 0.735 2.623 1.00 93.88 172 GLN A N 1
ATOM 1338 C CA . GLN A 1 172 ? -18.903 0.959 3.988 1.00 93.88 172 GLN A CA 1
ATOM 1339 C C . GLN A 1 172 ? -19.195 -0.371 4.668 1.00 93.88 172 GLN A C 1
ATOM 1341 O O . GLN A 1 172 ? -20.149 -1.053 4.304 1.00 93.88 172 GLN A O 1
ATOM 1346 N N . ILE A 1 173 ? -18.397 -0.694 5.685 1.00 95.38 173 ILE A N 1
ATOM 1347 C CA . ILE A 1 173 ? -18.580 -1.873 6.533 1.00 95.38 173 ILE A CA 1
ATOM 1348 C C . ILE A 1 173 ? -18.934 -1.420 7.962 1.00 95.38 173 ILE A C 1
ATOM 1350 O O . ILE A 1 173 ? -18.237 -0.546 8.501 1.00 95.38 173 ILE A O 1
ATOM 1354 N N . PRO A 1 174 ? -19.970 -2.005 8.598 1.00 95.31 174 PRO A N 1
ATOM 1355 C CA . PRO A 1 174 ? -20.299 -1.777 10.006 1.00 95.31 174 PRO A CA 1
ATOM 1356 C C . PRO A 1 174 ? -19.089 -1.912 10.936 1.00 95.31 174 PRO A C 1
ATOM 1358 O O . PRO A 1 174 ? -18.191 -2.724 10.700 1.00 95.31 174 PRO A O 1
ATOM 1361 N N . ALA A 1 175 ? -19.040 -1.100 11.993 1.00 94.31 175 ALA A N 1
ATOM 1362 C CA . ALA A 1 175 ? -17.896 -1.065 12.905 1.00 94.31 175 ALA A CA 1
A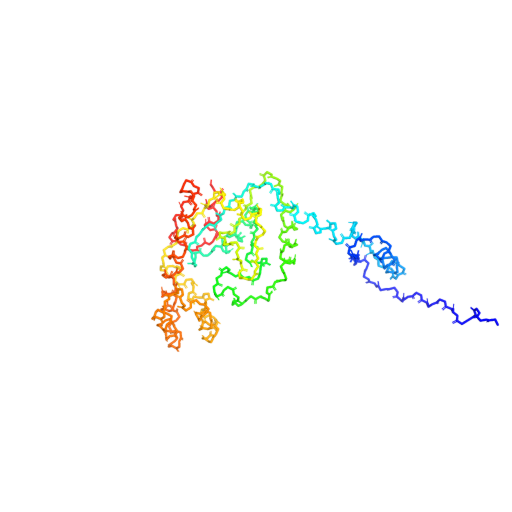TOM 1363 C C . ALA A 1 175 ? -17.658 -2.419 13.583 1.00 94.31 175 ALA A C 1
ATOM 1365 O O . ALA A 1 175 ? -16.513 -2.831 13.739 1.00 94.31 175 ALA A O 1
ATOM 1366 N N . GLU A 1 176 ? -18.731 -3.128 13.911 1.00 95.12 176 GLU A N 1
ATOM 1367 C CA . GLU A 1 176 ? -18.728 -4.413 14.601 1.00 95.12 176 GLU A CA 1
ATOM 1368 C C . GLU A 1 176 ? -17.975 -5.469 13.781 1.00 95.12 176 GLU A C 1
ATOM 1370 O O . GLU A 1 176 ? -17.043 -6.096 14.285 1.00 95.12 176 GLU A O 1
ATOM 1375 N N . LEU A 1 177 ? -18.287 -5.576 12.483 1.00 96.06 177 LEU A N 1
ATOM 1376 C CA . LEU A 1 177 ? -17.608 -6.495 11.564 1.00 96.06 177 LEU A CA 1
ATOM 1377 C C . LEU A 1 177 ? -16.126 -6.136 11.394 1.00 96.06 177 LEU A C 1
ATOM 1379 O O . LEU A 1 177 ? -15.262 -7.015 11.394 1.00 96.06 177 LEU A O 1
ATOM 1383 N N . ARG A 1 178 ? -15.810 -4.837 11.303 1.00 95.50 178 ARG A N 1
ATOM 1384 C CA . ARG A 1 178 ? -14.419 -4.364 11.205 1.00 95.50 178 ARG A CA 1
ATOM 1385 C C . ARG A 1 178 ? -13.629 -4.692 12.470 1.00 95.50 178 ARG A C 1
ATOM 1387 O O . ARG A 1 178 ? -12.475 -5.096 12.370 1.00 95.50 178 ARG A O 1
ATOM 1394 N N . ILE A 1 179 ? -14.230 -4.541 13.652 1.00 95.62 179 ILE A N 1
ATOM 1395 C CA . ILE A 1 179 ? -13.602 -4.885 14.935 1.00 95.62 179 ILE A CA 1
ATOM 1396 C C . ILE A 1 179 ? -13.302 -6.383 14.993 1.00 95.62 179 ILE A C 1
ATOM 1398 O O . ILE A 1 179 ? -12.191 -6.756 15.365 1.00 95.62 179 ILE A O 1
ATOM 1402 N N . GLU A 1 180 ? -14.246 -7.242 14.611 1.00 95.25 180 GLU A N 1
ATOM 1403 C CA . GLU A 1 180 ? -14.033 -8.694 14.573 1.00 95.25 180 GLU A CA 1
ATOM 1404 C C . GLU A 1 180 ? -12.898 -9.076 13.622 1.00 95.25 180 GLU A C 1
ATOM 1406 O O . GLU A 1 180 ? -11.993 -9.829 13.996 1.00 95.25 180 GLU A O 1
ATOM 1411 N N . TYR A 1 181 ? -12.901 -8.502 12.419 1.00 94.62 181 TYR A N 1
ATOM 1412 C CA . TYR A 1 181 ? -11.843 -8.700 11.436 1.00 94.62 181 TYR A CA 1
ATOM 1413 C C . TYR A 1 181 ? -10.471 -8.270 11.976 1.00 94.62 181 TYR A C 1
ATOM 1415 O O . TYR A 1 181 ? -9.532 -9.066 11.973 1.00 94.62 181 TYR A O 1
ATOM 1423 N N . LEU A 1 182 ? -10.364 -7.052 12.517 1.00 94.38 182 LEU A N 1
ATOM 1424 C CA . LEU A 1 182 ? -9.116 -6.520 13.071 1.00 94.38 182 LEU A CA 1
ATOM 1425 C C . LEU A 1 182 ? -8.641 -7.325 14.287 1.00 94.38 182 LEU A C 1
ATOM 1427 O O . LEU A 1 182 ? -7.445 -7.552 14.442 1.00 94.38 182 LEU A O 1
ATOM 1431 N N . THR A 1 183 ? -9.561 -7.803 15.128 1.00 95.56 183 THR A N 1
ATOM 1432 C CA . THR A 1 183 ? -9.226 -8.644 16.287 1.00 95.56 183 THR A CA 1
ATOM 1433 C C . THR A 1 183 ? -8.575 -9.948 15.833 1.00 95.56 183 THR A C 1
ATOM 1435 O O . THR A 1 183 ? -7.570 -10.362 16.405 1.00 95.56 183 THR A O 1
ATOM 1438 N N . ARG A 1 184 ? -9.092 -10.577 14.769 1.00 94.12 184 ARG A N 1
ATOM 1439 C CA . ARG A 1 184 ? -8.479 -11.776 14.173 1.00 94.12 184 ARG A CA 1
ATOM 1440 C C . ARG A 1 184 ? -7.147 -11.465 13.496 1.00 94.12 184 ARG A C 1
ATOM 1442 O O . ARG A 1 184 ? -6.198 -12.233 13.636 1.00 94.12 184 ARG A O 1
ATOM 1449 N N . GLU A 1 185 ? -7.073 -10.356 12.764 1.00 92.00 185 GLU A N 1
ATOM 1450 C CA . GLU A 1 185 ? -5.873 -9.959 12.028 1.00 92.00 185 GLU A CA 1
ATOM 1451 C C . GLU A 1 185 ? -4.704 -9.650 12.969 1.00 92.00 185 GLU A C 1
ATOM 1453 O O . GLU A 1 185 ? -3.585 -10.100 12.718 1.00 92.00 185 GLU A O 1
ATOM 1458 N N . TYR A 1 186 ? -4.965 -8.920 14.056 1.00 94.00 186 TYR A N 1
ATOM 1459 C CA . TYR A 1 186 ? -3.938 -8.464 14.988 1.00 94.00 186 TYR A CA 1
ATOM 1460 C C . TYR A 1 186 ? -3.742 -9.374 16.202 1.00 94.00 186 TYR A C 1
ATOM 1462 O O . TYR A 1 186 ? -2.666 -9.358 16.796 1.00 94.00 186 TYR A O 1
ATOM 1470 N N . GLY A 1 187 ? -4.725 -10.209 16.546 1.00 93.38 187 GLY A N 1
ATOM 1471 C CA . GLY A 1 187 ? -4.653 -11.125 17.689 1.00 93.38 187 GLY A CA 1
ATOM 1472 C C . GLY A 1 187 ? -3.569 -12.203 17.580 1.00 93.38 187 GLY A C 1
ATOM 1473 O O . GLY A 1 187 ? -3.252 -12.847 18.573 1.00 93.38 187 GLY A O 1
ATOM 1474 N N . LYS A 1 188 ? -2.977 -12.385 16.394 1.00 94.44 188 LYS A N 1
ATOM 1475 C CA . LYS A 1 188 ? -1.852 -13.301 16.152 1.00 94.44 188 LYS A CA 1
ATOM 1476 C C . LYS A 1 188 ? -0.477 -12.733 16.528 1.00 94.44 188 LYS A C 1
ATOM 1478 O O . LYS A 1 188 ? 0.492 -13.485 16.532 1.00 94.44 188 LYS A O 1
ATOM 1483 N N . PHE A 1 189 ? -0.368 -11.426 16.778 1.00 96.00 189 PHE A N 1
ATOM 1484 C CA . PHE A 1 189 ? 0.900 -10.777 17.128 1.00 96.00 189 PHE A CA 1
ATOM 1485 C C . PHE A 1 189 ? 1.117 -10.735 18.640 1.00 96.00 189 PHE A C 1
ATOM 1487 O O . PHE A 1 189 ? 0.174 -10.833 19.427 1.00 96.00 189 PHE A O 1
ATOM 1494 N N . SER A 1 190 ? 2.372 -10.554 19.054 1.00 96.69 190 SER A N 1
ATOM 1495 C CA . SER A 1 190 ? 2.702 -10.419 20.473 1.00 96.69 190 SER A CA 1
ATOM 1496 C C . SER A 1 190 ? 2.119 -9.133 21.070 1.00 96.69 190 SER A C 1
ATOM 1498 O O . SER A 1 190 ? 1.949 -8.112 20.393 1.00 96.69 190 SER A O 1
ATOM 1500 N N . LYS A 1 191 ? 1.852 -9.153 22.380 1.00 96.75 191 LYS A N 1
ATOM 1501 C CA . LYS A 1 191 ? 1.365 -7.975 23.113 1.00 96.75 191 LYS A CA 1
ATOM 1502 C C . LYS A 1 191 ? 2.337 -6.802 22.968 1.00 96.75 191 LYS A C 1
ATOM 1504 O O . LYS A 1 191 ? 1.915 -5.664 22.783 1.00 96.75 191 LYS A O 1
ATOM 1509 N N . GLU A 1 192 ? 3.635 -7.082 22.997 1.00 96.88 192 GLU A N 1
ATOM 1510 C CA . GLU A 1 192 ? 4.717 -6.107 22.905 1.00 96.88 192 GLU A CA 1
ATOM 1511 C C . GLU A 1 192 ? 4.724 -5.393 21.549 1.00 96.88 192 GLU A C 1
ATOM 1513 O O . GLU A 1 192 ? 4.919 -4.179 21.495 1.00 96.88 192 GLU A O 1
ATOM 1518 N N . GLU A 1 193 ? 4.492 -6.118 20.453 1.00 96.50 193 GLU A N 1
ATOM 1519 C CA . GLU A 1 193 ? 4.393 -5.550 19.102 1.00 96.50 193 GLU A CA 1
ATOM 1520 C C . GLU A 1 193 ? 3.180 -4.625 18.944 1.00 96.50 193 GLU A C 1
ATOM 1522 O O . GLU A 1 193 ? 3.283 -3.538 18.357 1.00 96.50 193 GLU A O 1
ATOM 1527 N N . LEU A 1 194 ? 2.037 -5.033 19.499 1.00 96.69 194 LEU A N 1
ATOM 1528 C CA . LEU A 1 194 ? 0.808 -4.244 19.466 1.00 96.69 194 LEU A CA 1
ATOM 1529 C C . LEU A 1 194 ? 0.949 -2.963 20.297 1.00 96.69 194 LEU A C 1
ATOM 1531 O O . LEU A 1 194 ? 0.628 -1.875 19.813 1.00 96.69 194 LEU A O 1
ATOM 1535 N N . ILE A 1 195 ? 1.505 -3.063 21.509 1.00 96.94 195 ILE A N 1
ATOM 1536 C CA . ILE A 1 195 ? 1.770 -1.911 22.384 1.00 96.94 195 ILE A CA 1
ATOM 1537 C C . ILE A 1 195 ? 2.696 -0.910 21.686 1.00 96.94 195 ILE A C 1
ATOM 1539 O O . ILE A 1 195 ? 2.354 0.271 21.596 1.00 96.94 195 ILE A O 1
ATOM 1543 N N . ARG A 1 196 ? 3.804 -1.379 21.092 1.00 96.44 196 ARG A N 1
ATOM 1544 C CA . ARG A 1 196 ? 4.740 -0.520 20.341 1.00 96.44 196 ARG A CA 1
ATOM 1545 C C . ARG A 1 196 ? 4.059 0.224 19.193 1.00 96.44 196 ARG A C 1
ATOM 1547 O O . ARG A 1 196 ? 4.450 1.336 18.846 1.00 96.44 196 ARG A O 1
ATOM 1554 N N . SER A 1 197 ? 3.055 -0.388 18.569 1.00 95.38 197 SER A N 1
ATOM 1555 C CA . SER A 1 197 ? 2.301 0.228 17.473 1.00 95.38 197 SER A CA 1
ATOM 1556 C C . SER A 1 197 ? 1.356 1.325 17.973 1.00 95.38 197 SER A C 1
ATOM 1558 O O . SER A 1 197 ? 1.275 2.382 17.345 1.00 95.38 197 SER A O 1
ATOM 1560 N N . ILE A 1 198 ? 0.724 1.139 19.137 1.00 95.44 198 ILE A N 1
ATOM 1561 C CA . ILE A 1 198 ? -0.094 2.176 19.792 1.00 95.44 198 ILE A CA 1
ATOM 1562 C C . ILE A 1 198 ? 0.764 3.361 20.237 1.00 95.44 198 ILE A C 1
ATOM 1564 O O . ILE A 1 198 ? 0.368 4.513 20.054 1.00 95.44 198 ILE A O 1
ATOM 1568 N N . GLU A 1 199 ? 1.961 3.115 20.766 1.00 95.06 199 GLU A N 1
ATOM 1569 C CA . GLU A 1 199 ? 2.876 4.176 21.206 1.00 95.06 199 GLU A CA 1
ATOM 1570 C C . GLU A 1 199 ? 3.216 5.160 20.069 1.00 95.06 199 GLU A C 1
ATOM 1572 O O . GLU A 1 199 ? 3.232 6.374 20.282 1.00 95.06 199 GLU A O 1
ATOM 1577 N N . LYS A 1 200 ? 3.356 4.677 18.823 1.00 92.44 200 LYS A N 1
ATOM 1578 C CA . LYS A 1 200 ? 3.578 5.522 17.625 1.00 92.44 200 LYS A CA 1
ATOM 1579 C C . LYS A 1 200 ? 2.431 6.501 17.331 1.00 92.44 200 LYS A C 1
ATOM 1581 O O . LYS A 1 200 ? 2.611 7.487 16.604 1.00 92.44 200 LYS A O 1
ATOM 1586 N N . ILE A 1 201 ? 1.232 6.222 17.836 1.00 91.44 201 ILE A N 1
ATOM 1587 C CA . ILE A 1 201 ? 0.029 7.047 17.661 1.00 91.44 201 ILE A CA 1
ATOM 1588 C C . ILE A 1 201 ? -0.494 7.615 18.978 1.00 91.44 201 ILE A C 1
ATOM 1590 O O . ILE A 1 201 ? -1.546 8.245 18.969 1.00 91.44 201 ILE A O 1
ATOM 1594 N N . TRP A 1 202 ? 0.258 7.497 20.077 1.00 93.81 202 TRP A N 1
ATOM 1595 C CA . TRP A 1 202 ? -0.143 7.918 21.424 1.00 93.81 202 TRP A CA 1
ATOM 1596 C C . TRP A 1 202 ? -0.786 9.310 21.466 1.00 93.81 202 TRP A C 1
ATOM 1598 O O . TRP A 1 202 ? -1.899 9.485 21.958 1.00 93.81 202 TRP A O 1
ATOM 1608 N N . LYS A 1 203 ? -0.110 10.311 20.886 1.00 91.62 203 LYS A N 1
ATOM 1609 C CA . LYS A 1 203 ? -0.595 11.702 20.859 1.00 91.62 203 LYS A CA 1
ATOM 1610 C C . LYS A 1 203 ? -1.847 11.885 19.997 1.00 91.62 203 LYS A C 1
ATOM 1612 O O . LYS A 1 203 ? -2.647 12.764 20.280 1.00 91.62 203 LYS A O 1
ATOM 1617 N N . ARG A 1 204 ? -1.995 11.076 18.945 1.00 89.31 204 ARG A N 1
ATOM 1618 C CA . ARG A 1 204 ? -3.064 11.190 17.943 1.00 89.31 204 ARG A CA 1
ATOM 1619 C C . ARG A 1 204 ? -4.342 10.470 18.384 1.00 89.31 204 ARG A C 1
ATOM 1621 O O . ARG A 1 204 ? -5.429 11.003 18.206 1.00 89.31 204 ARG A O 1
ATOM 1628 N N . VAL A 1 205 ? -4.197 9.306 19.018 1.00 89.25 205 VAL A N 1
ATOM 1629 C CA . VAL A 1 205 ? -5.292 8.566 19.673 1.00 89.25 205 VAL A CA 1
ATOM 1630 C C . VAL A 1 205 ? -5.752 9.272 20.953 1.00 89.25 205 VAL A C 1
ATOM 1632 O O . VAL A 1 205 ? -6.921 9.193 21.317 1.00 89.25 205 VAL A O 1
ATOM 1635 N N . GLY A 1 206 ? -4.844 9.991 21.617 1.00 93.25 206 GLY A N 1
ATOM 1636 C CA . GLY A 1 206 ? -5.082 10.665 22.889 1.00 93.25 206 GLY A CA 1
ATOM 1637 C C . GLY A 1 206 ? -4.499 9.853 24.055 1.00 93.25 206 GLY A C 1
ATOM 1638 O O . GLY A 1 206 ? -4.737 8.645 24.120 1.00 93.25 206 GLY A O 1
ATOM 1639 N N . PRO A 1 207 ? -3.772 10.474 25.009 1.00 94.38 207 PRO A N 1
ATOM 1640 C CA . PRO A 1 207 ? -3.052 9.747 26.061 1.00 94.38 207 PRO A CA 1
ATOM 1641 C C . PRO A 1 207 ? -3.918 8.798 26.900 1.00 94.38 207 PRO A C 1
ATOM 1643 O O . PRO A 1 207 ? -3.486 7.697 27.236 1.00 94.38 207 PRO A O 1
ATOM 1646 N N . GLN A 1 208 ? -5.152 9.201 27.220 1.00 95.25 208 GLN A N 1
ATOM 1647 C CA . GLN A 1 208 ? -6.078 8.382 28.010 1.00 95.25 208 GLN A CA 1
ATOM 1648 C C . GLN A 1 208 ? -6.532 7.137 27.237 1.00 95.25 208 GLN A C 1
ATOM 1650 O O . GLN A 1 208 ? -6.474 6.026 27.763 1.00 95.25 208 GLN A O 1
ATOM 1655 N N . HIS A 1 209 ? -6.916 7.306 25.970 1.00 95.88 209 HIS A N 1
ATOM 1656 C CA . HIS A 1 209 ? -7.316 6.207 25.092 1.00 95.88 209 HIS A CA 1
ATOM 1657 C C . HIS A 1 209 ? -6.144 5.271 24.783 1.00 95.88 209 HIS A C 1
ATOM 1659 O O . HIS A 1 209 ? -6.303 4.055 24.836 1.00 95.88 209 HIS A O 1
ATOM 1665 N N . ALA A 1 210 ? -4.948 5.813 24.544 1.00 96.06 210 ALA A N 1
ATOM 1666 C CA . ALA A 1 210 ? -3.750 5.010 24.327 1.00 96.06 210 ALA A CA 1
ATOM 1667 C C . ALA A 1 210 ? -3.406 4.161 25.564 1.00 96.06 210 ALA A C 1
ATOM 1669 O O . ALA A 1 210 ? -3.167 2.960 25.436 1.00 96.06 210 ALA A O 1
ATOM 1670 N N . LYS A 1 211 ? -3.471 4.745 26.771 1.00 97.38 211 LYS A N 1
ATOM 1671 C CA . LYS A 1 211 ? -3.299 4.003 28.030 1.00 97.38 211 LYS A CA 1
ATOM 1672 C C . LYS A 1 211 ? -4.347 2.897 28.180 1.00 97.38 211 LYS A C 1
ATOM 1674 O O . LYS A 1 211 ? -3.987 1.773 28.513 1.00 97.38 211 LYS A O 1
ATOM 1679 N N . ALA A 1 212 ? -5.618 3.194 27.908 1.00 97.56 212 ALA A N 1
ATOM 1680 C CA . ALA A 1 212 ? -6.700 2.214 27.988 1.00 97.56 212 ALA A CA 1
ATOM 1681 C C . ALA A 1 212 ? -6.508 1.049 27.001 1.00 97.56 212 ALA A C 1
ATOM 1683 O O . ALA A 1 212 ? -6.644 -0.109 27.392 1.00 97.56 212 ALA A O 1
ATOM 1684 N N . ALA A 1 213 ? -6.123 1.336 25.755 1.00 97.44 213 ALA A N 1
ATOM 1685 C CA . ALA A 1 213 ? -5.869 0.315 24.742 1.00 97.44 213 ALA A CA 1
ATOM 1686 C C . ALA A 1 213 ? -4.655 -0.568 25.091 1.00 97.44 213 ALA A C 1
ATOM 1688 O O . ALA A 1 213 ? -4.710 -1.785 24.933 1.00 97.44 213 ALA A O 1
ATOM 1689 N N . ILE A 1 214 ? -3.582 0.013 25.642 1.00 97.75 214 ILE A N 1
ATOM 1690 C CA . ILE A 1 214 ? -2.419 -0.751 26.128 1.00 97.75 214 ILE A CA 1
ATOM 1691 C C . ILE A 1 214 ? -2.800 -1.652 27.308 1.00 97.75 214 ILE A C 1
ATOM 1693 O O . ILE A 1 214 ? -2.389 -2.811 27.346 1.00 97.75 214 ILE A O 1
ATOM 1697 N N . THR A 1 215 ? -3.596 -1.154 28.258 1.00 98.12 215 THR A N 1
ATOM 1698 C CA . THR A 1 215 ? -4.103 -1.972 29.371 1.00 98.12 215 THR A CA 1
ATOM 1699 C C . THR A 1 215 ? -4.951 -3.135 28.862 1.00 98.12 215 THR A C 1
ATOM 1701 O O . THR A 1 215 ? -4.759 -4.262 29.312 1.00 98.12 215 THR A O 1
ATOM 1704 N N . ALA A 1 216 ? -5.828 -2.894 27.884 1.00 97.88 216 ALA A N 1
ATOM 1705 C CA . ALA A 1 216 ? -6.627 -3.943 27.259 1.00 97.88 216 ALA A CA 1
ATOM 1706 C C . ALA A 1 216 ? -5.742 -5.040 26.635 1.00 97.88 216 ALA A C 1
ATOM 1708 O O . ALA A 1 216 ? -5.915 -6.215 26.954 1.00 97.88 216 ALA A O 1
ATOM 1709 N N . ILE A 1 217 ? -4.708 -4.668 25.867 1.00 97.69 217 ILE A N 1
ATOM 1710 C CA . ILE A 1 217 ? -3.745 -5.632 25.298 1.00 97.69 217 ILE A CA 1
ATOM 1711 C C . ILE A 1 217 ? -3.037 -6.438 26.390 1.00 97.69 217 ILE A C 1
ATOM 1713 O O . ILE A 1 217 ? -2.922 -7.661 26.284 1.00 97.69 217 ILE A O 1
ATOM 1717 N N . ARG A 1 218 ? -2.571 -5.781 27.460 1.00 97.56 218 ARG A N 1
ATOM 1718 C CA . ARG A 1 218 ? -1.902 -6.464 28.582 1.00 97.56 218 ARG A CA 1
ATOM 1719 C C . ARG A 1 218 ? -2.810 -7.508 29.225 1.00 97.56 218 ARG A C 1
ATOM 1721 O O . ARG A 1 218 ? -2.351 -8.623 29.480 1.00 97.56 218 ARG A O 1
ATOM 1728 N N . ASN A 1 219 ? -4.092 -7.190 29.362 1.00 97.38 219 ASN A N 1
ATOM 1729 C CA . ASN A 1 219 ? -5.114 -8.085 29.901 1.00 97.38 219 ASN A CA 1
ATOM 1730 C C . ASN A 1 219 ? -5.589 -9.157 28.900 1.00 97.38 219 ASN A C 1
ATOM 1732 O O . ASN A 1 219 ? -6.365 -10.027 29.274 1.00 97.38 219 ASN A O 1
ATOM 1736 N N . GLY A 1 220 ? -5.111 -9.133 27.650 1.00 96.19 220 GLY A N 1
ATOM 1737 C CA . GLY A 1 220 ? -5.511 -10.076 26.598 1.00 96.19 220 GLY A CA 1
ATOM 1738 C C . GLY A 1 220 ? -6.788 -9.689 25.846 1.00 96.19 220 GLY A C 1
ATOM 1739 O O . GLY A 1 220 ? -7.219 -10.429 24.967 1.00 96.19 220 GLY A O 1
ATOM 1740 N N . ASP A 1 221 ? -7.368 -8.524 26.131 1.00 97.00 221 ASP A N 1
ATOM 1741 C CA . ASP A 1 221 ? -8.568 -8.020 25.465 1.00 97.00 221 ASP A CA 1
ATOM 1742 C C . ASP A 1 221 ? -8.202 -7.219 24.204 1.00 97.00 221 ASP A C 1
ATOM 1744 O O . ASP A 1 221 ? -8.196 -5.984 24.168 1.00 97.00 221 ASP A O 1
ATOM 1748 N N . ILE A 1 222 ? -7.841 -7.947 23.145 1.00 96.12 222 ILE A N 1
ATOM 1749 C CA . ILE A 1 222 ? -7.475 -7.352 21.851 1.00 96.12 222 ILE A CA 1
ATOM 1750 C C . ILE A 1 222 ? -8.674 -6.646 21.212 1.00 96.12 222 ILE A C 1
ATOM 1752 O O . ILE A 1 222 ? -8.512 -5.574 20.627 1.00 96.12 222 ILE A O 1
ATOM 1756 N N . LYS A 1 223 ? -9.882 -7.197 21.381 1.00 97.00 223 LYS A N 1
ATOM 1757 C CA . LYS A 1 223 ? -11.117 -6.609 20.852 1.00 97.00 223 LYS A CA 1
ATOM 1758 C C . LYS A 1 223 ? -11.318 -5.199 21.397 1.00 97.00 223 LYS A C 1
ATOM 1760 O O . LYS A 1 223 ? -11.532 -4.266 20.619 1.00 97.00 223 LYS A O 1
ATOM 1765 N N . LYS A 1 224 ? -11.159 -5.014 22.711 1.00 96.81 224 LYS A N 1
ATOM 1766 C CA . LYS A 1 224 ? -11.289 -3.696 23.334 1.00 96.81 224 LYS A CA 1
ATOM 1767 C C . LYS A 1 224 ? -10.230 -2.710 22.859 1.00 96.81 224 LYS A C 1
ATOM 1769 O O . LYS A 1 224 ? -10.527 -1.533 22.654 1.00 96.81 224 LYS A O 1
ATOM 1774 N N . ALA A 1 225 ? -9.000 -3.173 22.649 1.00 95.94 225 ALA A N 1
ATOM 1775 C CA . ALA A 1 225 ? -7.953 -2.336 22.074 1.00 95.94 225 ALA A CA 1
ATOM 1776 C C . ALA A 1 225 ? -8.308 -1.881 20.645 1.00 95.94 225 ALA A C 1
ATOM 1778 O O . ALA A 1 225 ? -8.163 -0.698 20.329 1.00 95.94 225 ALA A O 1
ATOM 1779 N N . CYS A 1 226 ? -8.840 -2.783 19.810 1.00 95.06 226 CYS A N 1
ATOM 1780 C CA . CYS A 1 226 ? -9.327 -2.459 18.470 1.00 95.06 226 CYS A CA 1
ATOM 1781 C C . CYS A 1 226 ? -10.459 -1.425 18.506 1.00 95.06 226 CYS A C 1
ATOM 1783 O O . CYS A 1 226 ? -10.353 -0.426 17.802 1.00 95.06 226 CYS A O 1
ATOM 1785 N N . GLU A 1 227 ? -11.483 -1.607 19.349 1.00 95.38 227 GLU A N 1
ATOM 1786 C CA . GLU A 1 227 ? -12.578 -0.637 19.535 1.00 95.38 227 GLU A CA 1
ATOM 1787 C C . GLU A 1 227 ? -12.050 0.779 19.803 1.00 95.38 227 GLU A C 1
ATOM 1789 O O . GLU A 1 227 ? -12.451 1.740 19.146 1.00 95.38 227 GLU A O 1
ATOM 1794 N N . ILE A 1 228 ? -11.109 0.904 20.745 1.00 94.50 228 ILE A N 1
ATOM 1795 C CA . ILE A 1 228 ? -10.537 2.195 21.141 1.00 94.50 228 ILE A CA 1
ATOM 1796 C C . ILE A 1 228 ? -9.751 2.824 19.985 1.00 94.50 228 ILE A C 1
ATOM 1798 O O . ILE A 1 228 ? -9.926 4.006 19.678 1.00 94.50 228 ILE A O 1
ATOM 1802 N N . CYS A 1 229 ? -8.878 2.053 19.333 1.00 92.56 229 CYS A N 1
ATOM 1803 C CA . CYS A 1 229 ? -8.064 2.558 18.231 1.00 92.56 229 CYS A CA 1
ATOM 1804 C C . CYS A 1 229 ? -8.906 2.923 17.000 1.00 92.56 229 CYS A C 1
ATOM 1806 O O . CYS A 1 229 ? -8.570 3.877 16.293 1.00 92.56 229 CYS A O 1
ATOM 1808 N N . LEU A 1 230 ? -10.001 2.202 16.744 1.00 91.69 230 LEU A N 1
ATOM 1809 C CA . LEU A 1 230 ? -10.835 2.396 15.560 1.00 91.69 230 LEU A CA 1
ATOM 1810 C C . LEU A 1 230 ? -11.506 3.771 15.540 1.00 91.69 230 LEU A C 1
ATOM 1812 O O . LEU A 1 230 ? -11.547 4.406 14.489 1.00 91.69 230 LEU A O 1
ATOM 1816 N N . VAL A 1 231 ? -11.916 4.289 16.704 1.00 88.88 231 VAL A N 1
ATOM 1817 C CA . VAL A 1 231 ? -12.474 5.647 16.840 1.00 88.88 231 VAL A CA 1
ATOM 1818 C C . VAL A 1 231 ? -11.513 6.709 16.296 1.00 88.88 231 VAL A C 1
ATOM 1820 O O . VAL A 1 231 ? -11.930 7.653 15.624 1.00 88.88 231 VAL A O 1
ATOM 1823 N N . TYR A 1 232 ? -10.214 6.568 16.565 1.00 87.75 232 TYR A N 1
ATOM 1824 C CA . TYR A 1 232 ? -9.200 7.485 16.047 1.00 87.75 232 TYR A CA 1
ATOM 1825 C C . TYR A 1 232 ? -9.029 7.356 14.524 1.00 87.75 232 TYR A C 1
ATOM 1827 O O . TYR A 1 232 ? -8.933 8.369 13.820 1.00 87.75 232 TYR A O 1
ATOM 1835 N N . TYR A 1 233 ? -8.997 6.126 14.011 1.00 86.31 233 TYR A N 1
ATOM 1836 C CA . TYR A 1 233 ? -8.826 5.880 12.582 1.00 86.31 233 TYR A CA 1
ATOM 1837 C C . TYR A 1 233 ? -10.013 6.384 11.764 1.00 86.31 233 TYR A C 1
ATOM 1839 O O . TYR A 1 233 ? -9.796 7.062 10.763 1.00 86.31 233 TYR A O 1
ATOM 1847 N N . ASP A 1 234 ? -11.243 6.146 12.220 1.00 87.25 234 ASP A N 1
ATOM 1848 C CA . ASP A 1 234 ? -12.445 6.621 11.532 1.00 87.25 234 ASP A CA 1
ATOM 1849 C C . ASP A 1 234 ? -12.509 8.160 11.514 1.00 87.25 234 ASP A C 1
ATOM 1851 O O . ASP A 1 234 ? -12.809 8.751 10.476 1.00 87.25 234 ASP A O 1
ATOM 1855 N N . LYS A 1 235 ? -12.113 8.838 12.606 1.00 86.44 235 LYS A N 1
ATOM 1856 C CA . LYS A 1 235 ? -11.976 10.310 12.628 1.00 86.44 235 LYS A CA 1
ATOM 1857 C C . LYS A 1 235 ? -10.930 10.814 11.632 1.00 86.44 235 LYS A C 1
ATOM 1859 O O . LYS A 1 235 ? -11.182 11.759 10.886 1.00 86.44 235 LYS A O 1
ATOM 1864 N N . SER A 1 236 ? -9.755 10.187 11.619 1.00 80.44 236 SER A N 1
ATOM 1865 C CA . SER A 1 236 ? -8.662 10.558 10.710 1.00 80.44 236 SER A CA 1
ATOM 1866 C C . SER A 1 236 ? -9.062 10.367 9.247 1.00 80.44 236 SER A C 1
ATOM 1868 O O . SER A 1 236 ? -8.767 11.213 8.403 1.00 80.44 236 SER A O 1
ATOM 1870 N N . TYR A 1 237 ? -9.780 9.281 8.960 1.00 79.62 237 TYR A N 1
ATOM 1871 C CA . TYR A 1 237 ? -10.276 8.975 7.629 1.00 79.62 237 TYR A CA 1
ATOM 1872 C C . TYR A 1 237 ? -11.348 9.972 7.172 1.00 79.62 237 TYR A C 1
ATOM 1874 O O . TYR A 1 237 ? -11.244 10.522 6.076 1.00 79.62 237 TYR A O 1
ATOM 1882 N N . ALA A 1 238 ? -12.322 10.295 8.030 1.00 81.31 238 ALA A N 1
ATOM 1883 C CA . ALA A 1 238 ? -13.339 11.307 7.738 1.00 81.31 238 ALA A CA 1
ATOM 1884 C C . ALA A 1 238 ? -12.713 12.670 7.389 1.00 81.31 238 ALA A C 1
ATOM 1886 O O . ALA A 1 238 ? -13.131 13.322 6.432 1.00 81.31 238 ALA A O 1
ATOM 1887 N N . HIS A 1 239 ? -11.652 13.068 8.098 1.00 79.69 239 HIS A N 1
ATOM 1888 C CA . HIS A 1 239 ? -10.899 14.281 7.779 1.00 79.69 239 HIS A CA 1
ATOM 1889 C C . HIS A 1 239 ? -10.177 14.199 6.417 1.00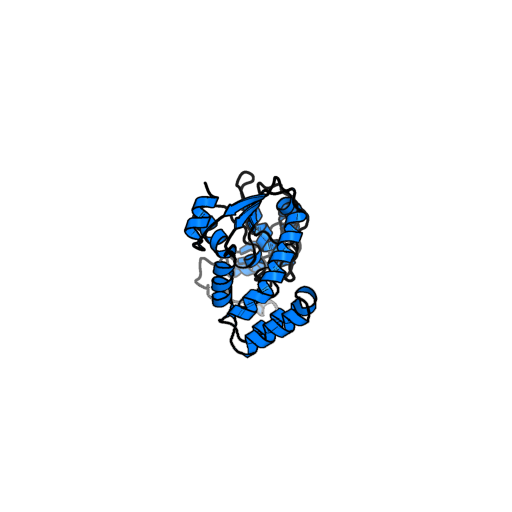 79.69 239 HIS A C 1
ATOM 1891 O O . HIS A 1 239 ? -10.128 15.183 5.681 1.00 79.69 239 HIS A O 1
ATOM 1897 N N . GLY A 1 240 ? -9.635 13.034 6.044 1.00 77.38 240 GLY A N 1
ATOM 1898 C CA . GLY A 1 240 ? -9.048 12.805 4.715 1.00 77.38 240 GLY A CA 1
ATOM 1899 C C . GLY A 1 240 ? -10.077 12.861 3.577 1.00 77.38 240 GLY A C 1
ATOM 1900 O O . GLY A 1 240 ? -9.799 13.434 2.517 1.00 77.38 240 GLY A O 1
ATOM 1901 N N . MET A 1 241 ? -11.277 12.328 3.820 1.00 77.62 241 MET A N 1
ATOM 1902 C CA . MET A 1 241 ? -12.415 12.381 2.897 1.00 77.62 241 MET A CA 1
ATOM 1903 C C . MET A 1 241 ? -12.968 13.786 2.713 1.00 77.62 241 MET A C 1
ATOM 1905 O O . MET A 1 241 ? -13.268 14.161 1.586 1.00 77.62 241 MET A O 1
ATOM 1909 N N . ALA A 1 242 ? -13.029 14.596 3.772 1.00 77.81 242 ALA A N 1
ATOM 1910 C CA . ALA A 1 242 ? -13.493 15.983 3.686 1.00 77.81 242 ALA A CA 1
ATOM 1911 C C . ALA A 1 242 ? -12.641 16.854 2.741 1.00 77.81 242 ALA A C 1
ATOM 1913 O O . ALA A 1 242 ? -13.104 17.878 2.251 1.00 77.81 242 ALA A O 1
ATOM 1914 N N . LYS A 1 243 ? -11.397 16.443 2.457 1.00 75.38 243 LYS A N 1
ATOM 1915 C CA . LYS A 1 243 ? -10.517 17.106 1.482 1.00 75.38 243 LYS A CA 1
ATOM 1916 C C . LYS A 1 243 ? -10.794 16.707 0.028 1.00 75.38 243 LYS A C 1
ATOM 1918 O O . LYS A 1 243 ? -10.112 17.207 -0.865 1.00 75.38 243 LYS A O 1
ATOM 1923 N N . ARG A 1 244 ? -11.672 15.732 -0.224 1.00 75.94 244 ARG A N 1
ATOM 1924 C CA . ARG A 1 244 ? -12.127 15.370 -1.574 1.00 75.94 244 ARG A CA 1
ATOM 1925 C C . ARG A 1 244 ? -13.427 16.100 -1.886 1.00 75.94 244 ARG A C 1
ATOM 1927 O O . ARG A 1 244 ? -14.202 16.419 -0.989 1.00 75.94 244 ARG A O 1
ATOM 1934 N N . GLN A 1 245 ? -13.668 16.355 -3.167 1.00 68.81 245 GLN A N 1
ATOM 1935 C CA . GLN A 1 245 ? -14.962 16.867 -3.604 1.00 68.81 245 GLN A CA 1
ATOM 1936 C C . GLN A 1 245 ? -16.017 15.772 -3.394 1.00 68.81 245 GLN A C 1
ATOM 1938 O O . GLN A 1 245 ? -15.819 14.636 -3.809 1.00 68.81 245 GLN A O 1
ATOM 1943 N N . ALA A 1 246 ? -17.138 16.091 -2.743 1.00 60.91 246 ALA A N 1
ATOM 1944 C CA . ALA A 1 246 ? -18.137 15.086 -2.359 1.00 60.91 246 ALA A CA 1
ATOM 1945 C C . ALA A 1 246 ? -18.712 14.298 -3.555 1.00 60.91 246 ALA A C 1
ATOM 1947 O O . ALA A 1 246 ? -19.029 13.121 -3.411 1.00 60.91 246 ALA A O 1
ATOM 1948 N N . ALA A 1 247 ? -18.789 14.924 -4.736 1.00 58.88 247 ALA A N 1
ATOM 1949 C CA . ALA A 1 247 ? -19.266 14.300 -5.971 1.00 58.88 247 ALA A CA 1
ATOM 1950 C C . ALA A 1 247 ? -18.341 13.193 -6.513 1.00 58.88 247 ALA A C 1
ATOM 1952 O O . ALA A 1 247 ? -18.765 12.428 -7.370 1.00 58.88 247 ALA A O 1
ATOM 1953 N N . SER A 1 248 ? -17.104 13.076 -6.016 1.00 81.56 248 SER A N 1
ATOM 1954 C CA . SER A 1 248 ? -16.158 12.043 -6.448 1.00 81.56 248 SER A CA 1
ATOM 1955 C C . SER A 1 248 ? -16.153 10.804 -5.547 1.00 81.56 248 SER A C 1
ATOM 1957 O O . SER A 1 248 ? -15.272 9.964 -5.697 1.00 81.56 248 SER A O 1
ATOM 1959 N N . VAL A 1 249 ? -17.089 10.672 -4.594 1.00 88.56 249 VAL A N 1
ATOM 1960 C CA . VAL A 1 249 ? -17.132 9.545 -3.644 1.00 88.56 249 VAL A CA 1
ATOM 1961 C C . VAL A 1 249 ? -18.435 8.753 -3.774 1.00 88.56 249 VAL A C 1
ATOM 1963 O O . VAL A 1 249 ? -19.484 9.155 -3.272 1.00 88.56 249 VAL A O 1
ATOM 1966 N N . LEU A 1 250 ? -18.345 7.572 -4.383 1.00 91.50 250 LEU A N 1
ATOM 1967 C CA . LEU A 1 250 ? -19.424 6.598 -4.514 1.00 91.50 250 LEU A CA 1
ATOM 1968 C C . LEU A 1 250 ? -19.440 5.665 -3.303 1.00 91.50 250 LEU A C 1
ATOM 1970 O O . LEU A 1 250 ? -18.624 4.750 -3.189 1.00 91.50 250 LEU A O 1
ATOM 1974 N N . LYS A 1 251 ? -20.373 5.893 -2.381 1.00 92.12 251 LYS A N 1
ATOM 1975 C CA . LYS A 1 251 ? -20.534 5.057 -1.187 1.00 92.12 251 LYS A CA 1
ATOM 1976 C C . LYS A 1 251 ? -21.296 3.770 -1.516 1.00 92.12 251 LYS A C 1
ATOM 1978 O O . LYS A 1 251 ? -22.384 3.827 -2.079 1.00 92.12 251 LYS A O 1
ATOM 1983 N N . LYS A 1 252 ? -20.731 2.626 -1.131 1.00 93.94 252 LYS A N 1
ATOM 1984 C CA . LYS A 1 252 ? -21.280 1.282 -1.347 1.00 93.94 252 LYS A CA 1
ATOM 1985 C C . LYS A 1 252 ? -21.376 0.556 0.004 1.00 93.94 252 LYS A C 1
ATOM 1987 O O . LYS A 1 252 ? -20.336 0.178 0.552 1.00 93.94 252 LYS A O 1
ATOM 1992 N N . PRO A 1 253 ? -22.574 0.442 0.605 1.00 95.44 253 PRO A N 1
ATOM 1993 C CA . PRO A 1 253 ? -22.748 -0.241 1.881 1.00 95.44 253 PRO A CA 1
ATOM 1994 C C . PRO A 1 253 ? -22.772 -1.759 1.720 1.00 95.44 253 PRO A C 1
ATOM 1996 O O . PRO A 1 253 ? -23.501 -2.280 0.886 1.00 95.44 253 PRO A O 1
ATOM 1999 N N . PHE A 1 254 ? -22.030 -2.465 2.575 1.00 96.00 254 PHE A N 1
ATOM 2000 C CA . PHE A 1 254 ? -22.046 -3.924 2.639 1.00 96.00 254 PHE A CA 1
ATOM 2001 C C . PHE A 1 254 ? -22.225 -4.395 4.082 1.00 96.00 254 PHE A C 1
ATOM 2003 O O . PHE A 1 254 ? -21.538 -3.943 4.997 1.00 96.00 254 PHE A O 1
ATOM 2010 N N . MET A 1 255 ? -23.118 -5.366 4.276 1.00 95.50 255 MET A N 1
ATOM 2011 C CA . MET A 1 255 ? -23.392 -5.986 5.582 1.00 95.50 255 MET A CA 1
ATOM 2012 C C . MET A 1 255 ? -22.568 -7.263 5.812 1.00 95.50 255 MET A C 1
ATOM 2014 O O . MET A 1 255 ? -22.875 -8.065 6.688 1.00 95.50 255 MET A O 1
ATOM 2018 N N . HIS A 1 256 ? -21.521 -7.468 5.011 1.00 94.12 256 HIS A N 1
ATOM 2019 C CA . HIS A 1 256 ? -20.609 -8.602 5.097 1.00 94.12 256 HIS A CA 1
ATOM 2020 C C . HIS A 1 256 ? -19.192 -8.185 4.709 1.00 94.12 256 HIS A C 1
ATOM 2022 O O . HIS A 1 256 ? -18.995 -7.210 3.989 1.00 94.12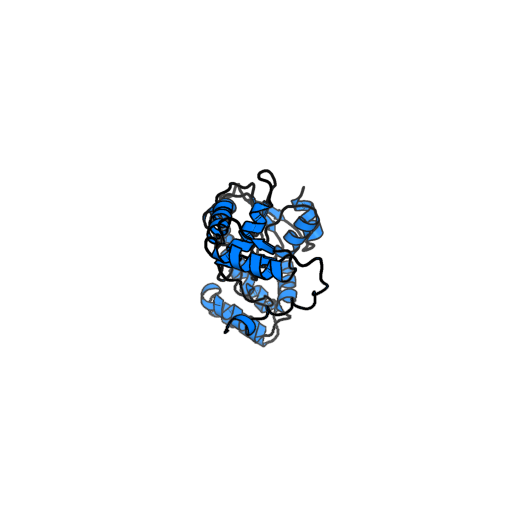 256 HIS A O 1
ATOM 2028 N N . MET A 1 257 ? -18.204 -8.991 5.088 1.00 93.44 257 MET A N 1
ATOM 2029 C CA . MET A 1 257 ? -16.798 -8.789 4.718 1.00 93.44 257 MET A CA 1
ATOM 2030 C C . MET A 1 257 ? -16.275 -9.806 3.693 1.00 93.44 257 MET A C 1
ATOM 2032 O O . MET A 1 257 ? -15.075 -10.049 3.640 1.00 93.44 257 MET A O 1
ATOM 2036 N N . ASN A 1 258 ? -17.148 -10.419 2.884 1.00 96.25 258 ASN A N 1
ATOM 2037 C CA . ASN A 1 258 ? -16.731 -11.329 1.812 1.00 96.25 258 ASN A CA 1
ATOM 2038 C C . ASN A 1 258 ? -16.061 -10.541 0.661 1.00 96.25 258 ASN A C 1
ATOM 2040 O O . ASN A 1 258 ? -16.778 -9.858 -0.077 1.00 96.25 258 ASN A O 1
ATOM 2044 N N . PRO A 1 259 ? -14.729 -10.644 0.463 1.00 95.88 259 PRO A N 1
ATOM 2045 C CA . PRO A 1 259 ? -14.024 -9.835 -0.530 1.00 95.88 259 PRO A CA 1
ATOM 2046 C C . PRO A 1 259 ? -14.427 -10.172 -1.966 1.00 95.88 259 PRO A C 1
ATOM 2048 O O . PRO A 1 259 ? -14.487 -9.283 -2.808 1.00 95.88 259 PRO A O 1
ATOM 2051 N N . GLU A 1 260 ? -14.759 -11.436 -2.241 1.00 97.06 260 GLU A N 1
ATOM 2052 C CA . GLU A 1 260 ? -15.116 -11.891 -3.583 1.00 97.06 260 GLU A CA 1
ATOM 2053 C C . GLU A 1 260 ? -16.471 -11.325 -4.028 1.00 97.06 260 GLU A C 1
ATOM 2055 O O . GLU A 1 260 ? -16.631 -10.888 -5.173 1.00 97.06 260 GLU A O 1
ATOM 2060 N N . ALA A 1 261 ? -17.441 -11.309 -3.107 1.00 96.38 261 ALA A N 1
ATOM 2061 C CA . ALA A 1 261 ? -18.761 -10.728 -3.333 1.00 96.38 261 ALA A CA 1
ATOM 2062 C C . ALA A 1 261 ? -18.675 -9.206 -3.509 1.00 96.38 261 ALA A C 1
ATOM 2064 O O . ALA A 1 261 ? -19.235 -8.672 -4.465 1.00 96.38 261 ALA A O 1
ATOM 2065 N N . ILE A 1 262 ? -17.907 -8.526 -2.647 1.00 96.50 262 ILE A N 1
ATOM 2066 C CA . ILE A 1 262 ? -17.678 -7.078 -2.749 1.00 96.50 262 ILE A CA 1
ATOM 2067 C C . ILE A 1 262 ? -17.009 -6.737 -4.086 1.00 96.50 262 ILE A C 1
ATOM 2069 O O . ILE A 1 262 ? -17.497 -5.877 -4.812 1.00 96.50 262 ILE A O 1
ATOM 2073 N N . ALA A 1 263 ? -15.929 -7.433 -4.455 1.00 96.44 263 ALA A N 1
ATOM 2074 C CA . ALA A 1 263 ? -15.226 -7.199 -5.716 1.00 96.44 263 ALA A CA 1
ATOM 2075 C C . ALA A 1 263 ? -16.138 -7.394 -6.937 1.00 96.44 263 ALA A C 1
ATOM 2077 O O . ALA A 1 263 ? -16.050 -6.634 -7.896 1.00 96.44 263 ALA A O 1
ATOM 2078 N N . ARG A 1 264 ? -17.039 -8.386 -6.901 1.00 95.44 264 ARG A N 1
ATOM 2079 C CA . ARG A 1 264 ? -18.022 -8.612 -7.969 1.00 95.44 264 ARG A CA 1
ATOM 2080 C C . ARG A 1 264 ? -18.978 -7.431 -8.126 1.00 95.44 264 ARG A C 1
ATOM 2082 O O . ARG A 1 264 ? -19.233 -7.031 -9.254 1.00 95.44 264 ARG A O 1
ATOM 2089 N N . GLU A 1 265 ? -19.482 -6.881 -7.025 1.00 94.62 265 GLU A N 1
ATOM 2090 C CA . GLU A 1 265 ? -20.389 -5.727 -7.054 1.00 94.62 265 GLU A CA 1
ATOM 2091 C C . GLU A 1 265 ? -19.676 -4.433 -7.473 1.00 94.62 265 GLU A C 1
ATOM 2093 O O . GLU A 1 265 ? -20.261 -3.593 -8.145 1.00 94.62 265 GLU A O 1
ATOM 2098 N N . LEU A 1 266 ? -18.397 -4.270 -7.121 1.00 93.88 266 LEU A N 1
ATOM 2099 C CA . LEU A 1 266 ? -17.604 -3.101 -7.519 1.00 93.88 266 LEU A CA 1
ATOM 2100 C C . LEU A 1 266 ? -17.268 -3.056 -9.021 1.00 93.88 266 LEU A C 1
ATOM 2102 O O . LEU A 1 266 ? -16.890 -1.996 -9.520 1.00 93.88 266 LEU A O 1
ATOM 2106 N N . LEU A 1 267 ? -17.370 -4.189 -9.723 1.00 91.62 267 LEU A N 1
ATOM 2107 C CA . LEU A 1 267 ? -17.151 -4.289 -11.170 1.00 91.62 267 LEU A CA 1
ATOM 2108 C C . LEU A 1 267 ? -18.430 -4.099 -12.002 1.00 91.62 267 LEU A C 1
ATOM 2110 O O . LEU A 1 267 ? -18.327 -4.047 -13.227 1.00 91.62 267 LEU A O 1
ATOM 2114 N N . GLN A 1 268 ? -19.599 -4.025 -11.358 1.00 83.88 268 GLN A N 1
ATOM 2115 C CA . GLN A 1 268 ? -20.894 -3.741 -11.990 1.00 83.88 268 GLN A CA 1
ATOM 2116 C C . GLN A 1 268 ? -21.145 -2.233 -12.055 1.00 83.88 268 GLN A C 1
ATOM 2118 O O . GLN A 1 268 ? -21.631 -1.785 -13.115 1.00 83.88 268 GLN A O 1
#

Radius of gyration: 24.63 Å; chains: 1; bounding box: 84×44×54 Å

Foldseek 3Di:
DPVVPCDDDDQPDQDPDLPDEAEFFDAQDDPVRVVVQVVVVSNVHNYDYDHRGPPVLLVQLLVLLLQQAQEEEEAEFQLLQSVLLQVLLVVVPAAEDELLLLQQFDQALLGVPPGDHGDDLSSSSSVSSVSSVPDDRHGYYYYYPHDLDRPPHGNPPSNVVSVQQAAYEYEYEDPVNSLVSVCVVPLPDQLVSVLSSLVVCCVQLDVVLNVVLNVCSVVSNNSSNSVSVSVSRVVVSVVVCVSHDPVRYHYDYDHDSDSNVVSVVVVD

Sequence (268 aa):
RMAEKFAPLPPPESRTDDNTTILVHCWRGGMRSAGMAQLLGWWGYKVITLKGGYKSFRRMALGSFLQKRTIRVLGGSTGSGKTAILEELGKKGATVLDLERLANHKGSAFGSLGEQAQPTQEMFENETAVRLLKVPPDQMLWVEDESQNIGKRIIPNAFFEQMRTAEVCYVQIPAELRIEYLTREYGKFSKEELIRSIEKIWKRVGPQHAKAAITAIRNGDIKKACEICLVYYDKSYAHGMAKRQAASVLKKPFMHMNPEAIARELLQ